Protein 8ARL (pdb70)

Structure (mmCIF, N/CA/C/O backbone):
data_8ARL
#
_entry.id   8ARL
#
_cell.length_a   49.200
_cell.length_b   52.362
_cell.length_c   102.554
_cell.angle_alpha   90.000
_cell.angle_beta   90.000
_cell.angle_gamma   90.000
#
_symmetry.space_group_name_H-M   'P 21 21 21'
#
loop_
_entity.id
_entity.type
_entity.pdbx_description
1 polymer 'Tryptophan-rich antigen'
2 water water
#
loop_
_atom_site.group_PDB
_atom_site.id
_atom_site.type_symbol
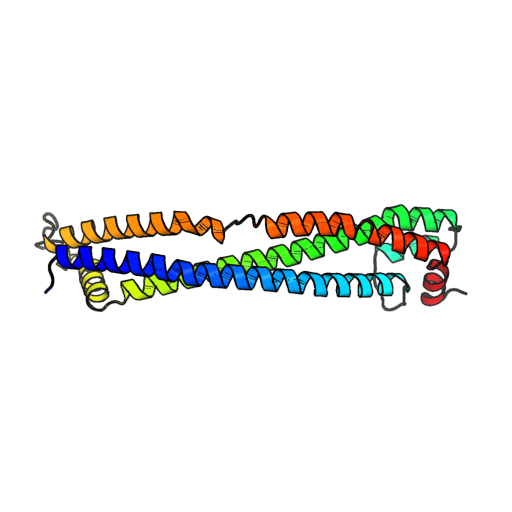_atom_site.label_atom_id
_atom_site.label_alt_id
_atom_site.label_comp_id
_atom_site.label_asym_id
_atom_site.label_entity_id
_atom_site.label_seq_id
_atom_site.pdbx_PDB_ins_code
_atom_site.Cartn_x
_atom_site.Cartn_y
_atom_site.Cartn_z
_atom_site.occupancy
_atom_site.B_iso_or_equiv
_atom_site.auth_seq_id
_atom_site.auth_comp_id
_atom_site.auth_asym_id
_atom_site.auth_atom_id
_atom_site.pdbx_PDB_model_num
ATOM 1 N N . ASP A 1 4 ? 44.90525 21.99054 20.70928 1.000 76.44246 460 ASP A N 1
ATOM 2 C CA . ASP A 1 4 ? 43.45399 21.90799 20.59146 1.000 77.16152 460 ASP A CA 1
ATOM 3 C C . ASP A 1 4 ? 42.75289 23.22238 20.91213 1.000 66.35573 460 ASP A C 1
ATOM 4 O O . ASP A 1 4 ? 42.28423 23.93115 20.01576 1.000 66.72644 460 ASP A O 1
ATOM 9 N N . LYS A 1 5 ? 42.65847 23.52464 22.20197 1.000 54.60593 461 LYS A N 1
ATOM 10 C CA . LYS A 1 5 ? 41.73025 24.53693 22.67657 1.000 49.39729 461 LYS A CA 1
ATOM 11 C C . LYS A 1 5 ? 42.28195 25.94439 22.48950 1.000 47.50183 461 LYS A C 1
ATOM 12 O O . LYS A 1 5 ? 43.49070 26.18763 22.56453 1.000 47.38473 461 LYS A O 1
ATOM 18 N N . SER A 1 6 ? 41.36272 26.87893 22.27203 1.000 38.19992 462 SER A N 1
ATOM 19 C CA . SER A 1 6 ? 41.71188 28.26375 22.01134 1.000 38.97274 462 SER A CA 1
ATOM 20 C C . SER A 1 6 ? 42.17856 28.96779 23.28146 1.000 36.89289 462 SER A C 1
ATOM 21 O O . SER A 1 6 ? 41.92590 28.52751 24.41039 1.000 37.23392 462 SER A O 1
ATOM 24 N N . ASP A 1 7 ? 42.86228 30.09719 23.07460 1.000 39.94876 463 ASP A N 1
ATOM 25 C CA . ASP A 1 7 ? 43.29971 30.93245 24.18895 1.000 44.34365 463 ASP A CA 1
ATOM 26 C C . ASP A 1 7 ? 42.11466 31.40320 25.02368 1.000 41.31061 463 ASP A C 1
ATOM 27 O O . ASP A 1 7 ? 42.19689 31.46358 26.25651 1.000 37.01663 463 ASP A O 1
ATOM 32 N N . GLU A 1 8 ? 40.99740 31.73028 24.36929 1.000 38.27912 464 GLU A N 1
ATOM 33 C CA . GLU A 1 8 ? 39.82572 32.20921 25.09683 1.000 39.36622 464 GLU A CA 1
ATOM 34 C C . GLU A 1 8 ? 39.22466 31.11450 25.97298 1.000 37.50279 464 GLU A C 1
ATOM 35 O O . GLU A 1 8 ? 38.80677 31.38004 27.10711 1.000 37.33218 464 GLU A O 1
ATOM 41 N N . TRP A 1 9 ? 39.17382 29.87898 25.46753 1.000 37.21424 465 TRP A N 1
ATOM 42 C CA . TRP A 1 9 ? 38.74594 28.75778 26.29831 1.000 35.13913 465 TRP A CA 1
ATOM 43 C C . TRP A 1 9 ? 39.64501 28.61347 27.52045 1.000 31.99435 465 TRP A C 1
ATOM 44 O O . TRP A 1 9 ? 39.16235 28.37759 28.63468 1.000 34.93338 465 TRP A O 1
ATOM 55 N N . LYS A 1 10 ? 40.95931 28.76702 27.32890 1.000 31.53561 466 LYS A N 1
ATOM 56 C CA . LYS A 1 10 ? 41.89334 28.61951 28.44196 1.000 31.56790 466 LYS A CA 1
ATOM 57 C C . LYS A 1 10 ? 41.72404 29.73673 29.46533 1.000 32.80176 466 LYS A C 1
ATOM 58 O O . LYS A 1 10 ? 41.83515 29.49661 30.67542 1.000 32.43243 466 LYS A O 1
ATOM 64 N N . LYS A 1 11 ? 41.45422 30.96219 29.00213 1.000 35.95104 467 LYS A N 1
ATOM 65 C CA . LYS A 1 11 ? 41.16881 32.05848 29.92542 1.000 32.63434 467 LYS A CA 1
ATOM 66 C C . LYS A 1 11 ? 39.95075 31.74497 30.78329 1.000 35.59966 467 LYS A C 1
ATOM 67 O O . LYS A 1 11 ? 39.96565 31.94623 32.00344 1.000 34.32137 467 LYS A O 1
ATOM 73 N N . ASN A 1 12 ? 38.87352 31.26292 30.15570 1.000 36.75118 468 ASN A N 1
ATOM 74 C CA . ASN A 1 12 ? 37.65697 30.97049 30.90827 1.000 35.66987 468 ASN A CA 1
ATOM 75 C C . ASN A 1 12 ? 37.86818 29.82795 31.89209 1.000 35.65605 468 ASN A C 1
ATOM 76 O O . ASN A 1 12 ? 37.28637 29.82780 32.98292 1.000 34.96236 468 ASN A O 1
ATOM 81 N N . GLU A 1 13 ? 38.68644 28.83781 31.52296 1.000 32.06853 469 GLU A N 1
ATOM 82 C CA . GLU A 1 13 ? 38.99831 27.76030 32.45849 1.000 30.71840 469 GLU A CA 1
ATOM 83 C C . GLU A 1 13 ? 39.69349 28.30225 33.70004 1.000 31.43894 469 GLU A C 1
ATOM 84 O O . GLU A 1 13 ? 39.42269 27.85176 34.82050 1.000 34.51587 469 GLU A O 1
ATOM 90 N N . TRP A 1 14 ? 40.57997 29.28541 33.52126 1.000 33.41746 470 TRP A N 1
ATOM 91 C CA . TRP A 1 14 ? 41.22175 29.91706 34.66991 1.000 30.79101 470 TRP A CA 1
ATOM 92 C C . TRP A 1 14 ? 40.21932 30.70195 35.50535 1.000 33.12172 470 TRP A C 1
ATOM 93 O O . TRP A 1 14 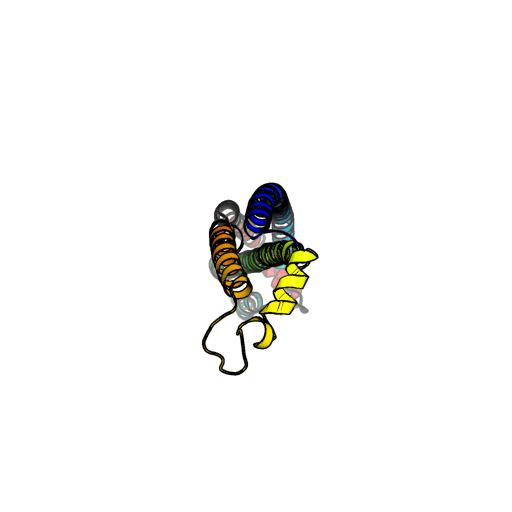? 40.25085 30.64172 36.73988 1.000 30.67551 470 TRP A O 1
ATOM 104 N N . ASN A 1 15 ? 39.33181 31.45895 34.85336 1.000 33.70335 471 ASN A N 1
ATOM 105 C CA . ASN A 1 15 ? 38.35328 32.24953 35.59566 1.000 38.49527 471 ASN A CA 1
ATOM 106 C C . ASN A 1 15 ? 37.45999 31.36010 36.44805 1.000 37.49872 471 ASN A C 1
ATOM 107 O O . ASN A 1 15 ? 37.21514 31.65483 37.62477 1.000 37.35418 471 ASN A O 1
ATOM 112 N N . ASN A 1 16 ? 36.96658 30.26166 35.87250 1.000 36.48850 472 ASN A N 1
ATOM 113 C CA . ASN A 1 16 ? 36.12101 29.35122 36.63642 1.000 41.61272 472 ASN A CA 1
ATOM 114 C C . ASN A 1 16 ? 36.90225 28.68124 37.75994 1.000 41.04809 472 ASN A C 1
ATOM 115 O O . ASN A 1 16 ? 36.37046 28.47672 38.85774 1.000 37.89094 472 ASN A O 1
ATOM 120 N N . TRP A 1 17 ? 38.17062 28.34827 37.51079 1.000 33.33503 473 TRP A N 1
ATOM 121 C CA . TRP A 1 17 ? 38.99000 27.73046 38.54809 1.000 36.46943 473 TRP A CA 1
ATOM 122 C C . TRP A 1 17 ? 39.21440 28.68054 39.71938 1.000 36.12665 473 TRP A C 1
ATOM 123 O O . TRP A 1 17 ? 39.16601 28.26482 40.88456 1.000 35.66010 473 TRP A O 1
ATOM 134 N N . LEU A 1 18 ? 39.45645 29.96243 39.43223 1.000 31.89219 474 LEU A N 1
ATOM 135 C CA . LEU A 1 18 ? 39.64958 30.93651 40.50333 1.000 37.09140 474 LEU A CA 1
ATOM 136 C C . LEU A 1 18 ? 38.37593 31.12576 41.31874 1.000 34.86246 474 LEU A C 1
ATOM 137 O O . LEU A 1 18 ? 38.43562 31.33290 42.53774 1.000 35.19520 474 LEU A O 1
ATOM 142 N N . ILE A 1 19 ? 37.21266 31.06274 40.66589 1.000 35.96192 475 ILE A N 1
ATOM 143 C CA . ILE A 1 19 ? 35.95019 31.16885 41.39552 1.000 38.11600 475 ILE A CA 1
ATOM 144 C C . ILE A 1 19 ? 35.79975 30.00858 42.36926 1.000 42.95260 475 ILE A C 1
ATOM 145 O O . ILE A 1 19 ? 35.42131 30.19591 43.53468 1.000 38.39840 475 ILE A O 1
ATOM 150 N N . LYS A 1 20 ? 36.11204 28.79288 41.91452 1.000 34.71029 476 LYS A N 1
ATOM 151 C CA . LYS A 1 20 ? 35.98886 27.63026 42.78506 1.000 39.61286 476 LYS A CA 1
ATOM 152 C C . LYS A 1 20 ? 37.03485 27.66363 43.89033 1.000 38.53573 476 LYS A C 1
ATOM 153 O O . LYS A 1 20 ? 36.78132 27.19295 45.00386 1.000 37.07000 476 LYS A O 1
ATOM 159 N N . THR A 1 21 ? 38.21115 28.22797 43.60558 1.000 33.44212 477 THR A N 1
ATOM 160 C CA . THR A 1 21 ? 39.24874 28.35171 44.62573 1.000 36.25047 477 THR A CA 1
ATOM 161 C C . THR A 1 21 ? 38.81341 29.29059 45.74305 1.000 37.46158 477 THR A C 1
ATOM 162 O O . THR A 1 21 ? 39.04090 29.00933 46.92781 1.000 37.44252 477 THR A O 1
ATOM 166 N N . GLU A 1 22 ? 38.18105 30.41071 45.38722 1.000 32.36009 478 GLU A N 1
ATOM 167 C CA . GLU A 1 22 ? 37.66861 31.32151 46.40545 1.000 38.36126 478 GLU A CA 1
ATOM 168 C C . GLU A 1 22 ? 36.57800 30.65867 47.23390 1.000 41.81283 478 GLU A C 1
ATOM 169 O O . GLU A 1 22 ? 36.50712 30.85712 48.45293 1.000 37.11423 478 GLU A O 1
ATOM 175 N N . GLU A 1 23 ? 35.72032 29.86289 46.59197 1.000 38.19533 479 GLU A N 1
ATOM 176 C CA . GLU A 1 23 ? 34.72100 29.10902 47.33975 1.000 39.62518 479 GLU A CA 1
ATOM 177 C C . GLU A 1 23 ? 35.37461 28.10732 48.28519 1.000 41.39990 479 GLU A C 1
ATOM 178 O O . GLU A 1 23 ? 35.02976 28.05710 49.47308 1.000 40.84953 479 GLU A O 1
ATOM 184 N N . ASP A 1 24 ? 36.34329 27.32885 47.78610 1.000 36.74502 480 ASP A N 1
ATOM 185 C CA . ASP A 1 24 ? 37.05237 26.37192 48.63283 1.000 36.67972 480 ASP A CA 1
ATOM 186 C C . ASP A 1 24 ? 37.80831 27.06081 49.76037 1.000 36.94532 480 ASP A C 1
ATOM 187 O O . ASP A 1 24 ? 37.95439 26.48946 50.84924 1.000 36.33255 480 ASP A O 1
ATOM 192 N N . TRP A 1 25 ? 38.30779 28.27529 49.52091 1.000 34.94831 481 TRP A N 1
ATOM 193 C CA . TRP A 1 25 ? 39.01324 28.99072 50.57712 1.000 31.62216 481 TRP A CA 1
ATOM 194 C C . TRP A 1 25 ? 38.09473 29.27085 51.75817 1.000 35.66223 481 TRP A C 1
ATOM 195 O O . TRP A 1 25 ? 38.53036 29.23266 52.91586 1.000 32.21953 481 TRP A O 1
ATOM 206 N N . LYS A 1 26 ? 36.82018 29.56618 51.48742 1.000 33.98734 482 LYS A N 1
ATOM 207 C CA . LYS A 1 26 ? 35.88392 29.83684 52.57615 1.000 38.12853 482 LYS A CA 1
ATOM 208 C C . LYS A 1 26 ? 35.76378 28.64209 53.51356 1.000 41.33884 482 LYS A C 1
ATOM 209 O O . LYS A 1 26 ? 35.69306 28.80900 54.73868 1.000 36.73241 482 LYS A O 1
ATOM 215 N N . LEU A 1 27 ? 35.75254 27.42589 52.95962 1.000 35.54429 483 LEU A N 1
ATOM 216 C CA . LEU A 1 27 ? 35.70084 26.24158 53.81141 1.000 42.58456 483 LEU A CA 1
ATOM 217 C C . LEU A 1 27 ? 36.99902 26.05746 54.58474 1.000 39.16904 483 LEU A C 1
ATOM 218 O O . LEU A 1 27 ? 36.97618 25.69785 55.76829 1.000 34.73525 483 LEU A O 1
ATOM 223 N N . PHE A 1 28 ? 38.14031 26.28348 53.93098 1.000 35.11369 484 PHE A N 1
ATOM 224 C CA . PHE A 1 28 ? 39.42201 26.20324 54.62528 1.000 35.50171 484 PHE A CA 1
ATOM 225 C C . PHE A 1 28 ? 39.47755 27.19810 55.77557 1.000 36.05723 484 PHE A C 1
ATOM 226 O O . PHE A 1 28 ? 39.89361 26.85725 56.88961 1.000 32.95635 484 PHE A O 1
ATOM 234 N N . ASN A 1 29 ? 39.04063 28.43439 55.52471 1.000 31.09999 485 ASN A N 1
ATOM 235 C CA . ASN A 1 29 ? 39.11922 29.47196 56.54428 1.000 30.53320 485 ASN A CA 1
ATOM 236 C C . ASN A 1 29 ? 38.19505 29.16952 57.71711 1.000 32.75116 485 ASN A C 1
ATOM 237 O O . ASN A 1 29 ? 38.55946 29.40779 58.87552 1.000 33.59361 485 ASN A O 1
ATOM 242 N N . THR A 1 30 ? 36.99552 28.64829 57.44132 1.000 31.08539 486 THR A N 1
ATOM 243 C CA . THR A 1 30 ? 36.08949 28.28441 58.52979 1.000 37.13017 486 THR A CA 1
ATOM 244 C C . THR A 1 30 ? 36.68251 27.16826 59.38177 1.000 38.30108 486 THR A C 1
ATOM 245 O O . THR A 1 30 ? 36.57826 27.19274 60.61577 1.000 32.83271 486 THR A O 1
ATOM 249 N N . ALA A 1 31 ? 37.32488 26.18762 58.74116 1.000 37.55429 487 ALA A N 1
ATOM 250 C CA . ALA A 1 31 ? 37.97666 25.11640 59.48895 1.000 38.03842 487 ALA A CA 1
ATOM 251 C C . ALA A 1 31 ? 39.13349 25.64817 60.32828 1.000 34.16679 487 ALA A C 1
ATOM 252 O O . ALA A 1 31 ? 39.33349 25.20836 61.46676 1.000 33.68533 487 ALA A O 1
ATOM 254 N N . VAL A 1 32 ? 39.89938 26.60166 59.78888 1.000 30.93099 488 VAL A N 1
ATOM 255 C CA . VAL A 1 32 ? 41.00550 27.19118 60.54189 1.000 34.09442 488 VAL A CA 1
ATOM 256 C C . VAL A 1 32 ? 40.48158 27.94027 61.76233 1.000 34.78628 488 VAL A C 1
ATOM 257 O O . VAL A 1 32 ? 41.01799 27.81367 62.87178 1.000 33.20967 488 VAL A O 1
ATOM 261 N N . GLU A 1 33 ? 39.42395 28.73473 61.57588 1.000 29.49873 489 GLU A N 1
ATOM 262 C CA . GLU A 1 33 ? 38.86334 29.48572 62.69631 1.000 36.31148 489 GLU A CA 1
ATOM 263 C C . GLU A 1 33 ? 38.31588 28.55412 63.76880 1.000 37.28201 489 GLU A C 1
ATOM 264 O O . GLU A 1 33 ? 38.46837 28.81962 64.96738 1.000 33.63043 489 GLU A O 1
ATOM 270 N N . ASN A 1 34 ? 37.67340 27.45738 63.35668 1.000 34.16976 490 ASN A N 1
ATOM 271 C CA . ASN A 1 34 ? 37.16597 26.48644 64.32163 1.000 35.17313 490 ASN A CA 1
ATOM 272 C C . ASN A 1 34 ? 38.30607 25.81501 65.07668 1.000 35.39491 490 ASN A C 1
ATOM 273 O O . ASN A 1 34 ? 38.21655 25.60086 66.29217 1.000 32.33615 490 ASN A O 1
ATOM 278 N N . LYS A 1 35 ? 39.38977 25.47947 64.37236 1.000 33.92250 491 LYS A N 1
ATOM 279 C CA . LYS A 1 35 ? 40.54441 24.87247 65.02835 1.000 32.76054 491 LYS A CA 1
ATOM 280 C C . LYS A 1 35 ? 41.21877 25.84898 65.98435 1.000 30.68674 491 LYS A C 1
ATOM 281 O O . LYS A 1 35 ? 41.65901 25.45866 67.07313 1.000 33.75536 491 LYS A O 1
ATOM 287 N N . LYS A 1 36 ? 41.32012 27.12214 65.59313 1.000 30.48367 492 LYS A N 1
ATOM 288 C CA . LYS A 1 36 ? 41.93202 28.11160 66.47331 1.000 31.40763 492 LYS A CA 1
ATOM 289 C C . LYS A 1 36 ? 41.09896 28.31439 67.73114 1.000 32.71863 492 LYS A C 1
ATOM 290 O O . LYS A 1 36 ? 41.64519 28.40912 68.83660 1.000 33.84008 492 LYS A O 1
ATOM 296 N N . ASN A 1 37 ? 39.77432 28.37404 67.58272 1.000 27.54632 493 ASN A N 1
ATOM 297 C CA . ASN A 1 37 ? 38.91605 28.56648 68.74766 1.000 30.76936 493 ASN A CA 1
ATOM 298 C C . ASN A 1 37 ? 39.00053 27.38180 69.70297 1.000 31.27765 493 ASN A C 1
ATOM 299 O O . ASN A 1 37 ? 39.05185 27.56538 70.92562 1.000 32.43057 493 ASN A O 1
ATOM 304 N N . ARG A 1 38 ? 39.02060 26.15947 69.16791 1.000 31.15886 494 ARG A N 1
ATOM 305 C CA . ARG A 1 38 ? 39.13767 24.98317 70.02273 1.000 32.71834 494 ARG A CA 1
ATOM 306 C C . ARG A 1 38 ? 40.50251 24.92757 70.69982 1.000 31.88405 494 ARG A C 1
ATOM 307 O O . ARG A 1 38 ? 40.60641 24.54155 71.87133 1.000 34.21665 494 ARG A O 1
ATOM 315 N N . TRP A 1 39 ? 41.55738 25.32248 69.98337 1.000 29.96536 495 TRP A N 1
ATOM 316 C CA . TRP A 1 39 ? 42.88625 25.39709 70.58210 1.000 28.37916 495 TRP A CA 1
ATOM 317 C C . TRP A 1 39 ? 42.89840 26.35553 71.76427 1.000 34.48508 495 TRP A C 1
ATOM 318 O O . TRP A 1 39 ? 43.46145 26.04456 72.82042 1.000 31.25794 495 TRP A O 1
ATOM 329 N N . LEU A 1 40 ? 42.26219 27.51905 71.61133 1.000 30.34209 496 LEU A N 1
ATOM 330 C CA . LEU A 1 40 ? 42.22081 28.49166 72.69752 1.000 29.62773 496 LEU A CA 1
ATOM 331 C C . LEU A 1 40 ? 41.45782 27.95114 73.90186 1.000 30.41216 496 LEU A C 1
ATOM 332 O O . LEU A 1 40 ? 41.87197 28.17050 75.04714 1.000 30.70701 496 LEU A O 1
ATOM 337 N N . GLU A 1 41 ? 40.34560 27.24208 73.66404 1.000 30.52106 497 GLU A N 1
ATOM 338 C CA . GLU A 1 41 ? 39.61897 26.60169 74.76093 1.000 31.81262 497 GLU A CA 1
ATOM 339 C C . GLU A 1 41 ? 40.52227 25.64825 75.53033 1.000 37.07946 497 GLU A C 1
ATOM 340 O O . GLU A 1 41 ? 40.49092 25.60710 76.76622 1.000 32.10906 497 GLU A O 1
ATOM 346 N N . LYS A 1 42 ? 41.32916 24.86328 74.81481 1.000 32.95935 498 LYS A N 1
ATOM 347 C CA . LYS A 1 42 ? 42.22080 23.92318 75.48300 1.000 38.99826 498 LYS A CA 1
ATOM 348 C C . LYS A 1 42 ? 43.33139 24.63682 76.24657 1.000 40.92268 498 LYS A C 1
ATOM 349 O O . LYS A 1 42 ? 43.88530 24.07373 77.19957 1.000 38.12928 498 LYS A O 1
ATOM 355 N N . ARG A 1 43 ? 43.65888 25.87742 75.86586 1.000 35.41723 499 ARG A N 1
ATOM 356 C CA . ARG A 1 43 ? 44.62768 26.64127 76.65046 1.000 35.58279 499 ARG A CA 1
ATOM 357 C C . ARG A 1 43 ? 44.05847 27.08000 77.99378 1.000 34.71953 499 ARG A C 1
ATOM 358 O O . ARG A 1 43 ? 44.82220 27.25696 78.95060 1.000 34.01228 499 ARG A O 1
ATOM 366 N N . ASP A 1 44 ? 42.73913 27.28015 78.08677 1.000 35.10788 500 ASP A N 1
ATOM 367 C CA . ASP A 1 44 ? 42.12243 27.54798 79.38471 1.000 41.40010 500 ASP A CA 1
ATOM 368 C C . ASP A 1 44 ? 42.40590 26.41043 80.35557 1.000 39.07517 500 ASP A C 1
ATOM 369 O O . ASP A 1 44 ? 42.83560 26.63537 81.49494 1.000 36.40176 500 ASP A O 1
ATOM 374 N N . LYS A 1 45 ? 42.17607 25.17408 79.91030 1.000 36.31630 501 LYS A N 1
ATOM 375 C CA . LYS A 1 45 ? 42.43837 24.01308 80.75079 1.000 39.27730 501 LYS A CA 1
ATOM 376 C C . LYS A 1 45 ? 43.92205 23.89241 81.07225 1.000 35.49179 501 LYS A C 1
ATOM 377 O O . LYS A 1 45 ? 44.30064 23.65018 82.22231 1.000 31.78947 501 LYS A O 1
ATOM 383 N N . GLU A 1 46 ? 44.78144 24.05955 80.06496 1.000 35.02066 502 GLU A N 1
ATOM 384 C CA . GLU A 1 46 ? 46.21393 23.89746 80.29334 1.000 33.53906 502 GLU A CA 1
ATOM 385 C C . GLU A 1 46 ? 46.74629 24.95139 81.25370 1.000 32.69175 502 GLU A C 1
ATOM 386 O O . GLU A 1 46 ? 47.59109 24.65178 82.10547 1.000 33.76949 502 GLU A O 1
ATOM 392 N N . LEU A 1 47 ? 46.26414 26.19157 81.13600 1.000 31.55837 503 LEU A N 1
ATOM 393 C CA . LEU A 1 47 ? 46.71498 27.23763 82.04887 1.000 35.58979 503 LEU A CA 1
ATOM 394 C C . LEU A 1 47 ? 46.27131 26.95528 83.48016 1.000 33.23138 503 LEU A C 1
ATOM 395 O O . LEU A 1 47 ? 47.03611 27.17943 84.42664 1.000 33.52676 503 LEU A O 1
ATOM 400 N N . GLU A 1 48 ? 45.04478 26.45479 83.65791 1.000 31.90819 504 GLU A N 1
ATOM 401 C CA . GLU A 1 48 ? 44.56974 26.10647 84.99508 1.000 33.07558 504 GLU A CA 1
ATOM 402 C C . GLU A 1 48 ? 45.42941 25.01136 85.61706 1.000 34.21792 504 GLU A C 1
ATOM 403 O O . GLU A 1 48 ? 45.80512 25.09776 86.79370 1.000 36.90691 504 GLU A O 1
ATOM 409 N N . VAL A 1 49 ? 45.76145 23.97958 84.83741 1.000 37.78969 505 VAL A N 1
ATOM 410 C CA . VAL A 1 49 ? 46.64749 22.92082 85.31786 1.000 39.28740 505 VAL A CA 1
ATOM 411 C C . VAL A 1 49 ? 48.03270 23.47974 85.62520 1.000 33.45838 505 VAL A C 1
ATOM 412 O O . VAL A 1 49 ? 48.64646 23.13918 86.64666 1.000 36.05455 505 VAL A O 1
ATOM 416 N N . TRP A 1 50 ? 48.53794 24.35553 84.75320 1.000 33.44238 506 TRP A N 1
ATOM 417 C CA . TRP A 1 50 ? 49.85874 24.94696 84.94504 1.000 32.12106 506 TRP A CA 1
ATOM 418 C C . TRP A 1 50 ? 49.94002 25.70407 86.26261 1.000 34.46485 506 TRP A C 1
ATOM 419 O O . TRP A 1 50 ? 50.94993 25.62304 86.97334 1.000 36.70001 506 TRP A O 1
ATOM 430 N N . LEU A 1 51 ? 48.88638 26.45035 86.60363 1.000 31.99052 507 LEU A N 1
ATOM 431 C CA . LEU A 1 51 ? 48.89613 27.21326 87.84745 1.000 35.72989 507 LEU A CA 1
ATOM 432 C C . LEU A 1 51 ? 48.88957 26.29352 89.06139 1.000 41.34185 507 LEU A C 1
ATOM 433 O O . LEU A 1 51 ? 49.61578 26.53634 90.03485 1.000 35.83760 507 LEU A O 1
ATOM 438 N N . MET A 1 52 ? 48.06969 25.23796 89.02366 1.000 37.99481 508 MET A N 1
ATOM 439 C CA . MET A 1 52 ? 48.02002 24.28981 90.13192 1.000 40.07682 508 MET A CA 1
ATOM 440 C C . MET A 1 52 ? 49.37318 23.62628 90.35186 1.000 41.07809 508 MET A C 1
ATOM 441 O O . MET A 1 52 ? 49.79950 23.43152 91.49749 1.000 40.19294 508 MET A O 1
ATOM 446 N N . ASN A 1 53 ? 50.06814 23.28225 89.26553 1.000 39.35564 509 ASN A N 1
ATOM 447 C CA . ASN A 1 53 ? 51.38579 22.66881 89.39270 1.000 38.81379 509 ASN A CA 1
ATOM 448 C C . ASN A 1 53 ? 52.40632 23.66569 89.92418 1.000 40.22084 509 ASN A C 1
ATOM 449 O O . ASN A 1 53 ? 53.24546 23.31524 90.76093 1.000 39.34606 509 ASN A O 1
ATOM 454 N N . MET A 1 54 ? 52.35365 24.91089 89.44458 1.000 39.70778 510 MET A N 1
ATOM 455 C CA . MET A 1 54 ? 53.29749 25.92753 89.90008 1.000 39.49897 510 MET A CA 1
ATOM 456 C C . MET A 1 54 ? 53.11978 26.21799 91.38452 1.000 43.45467 510 MET A C 1
ATOM 457 O O . MET A 1 54 ? 54.10067 26.32172 92.13266 1.000 42.09782 510 MET A O 1
ATOM 462 N N . GLN A 1 55 ? 51.86881 26.36485 91.82669 1.000 35.75654 511 GLN A N 1
ATOM 463 C CA . GLN A 1 55 ? 51.60445 26.62429 93.23744 1.000 39.87009 511 GLN A CA 1
ATOM 464 C C . GLN A 1 55 ? 52.11815 25.48596 94.10778 1.000 42.99592 511 GLN A C 1
ATOM 465 O O . GLN A 1 55 ? 52.72475 25.71928 95.15966 1.000 39.56482 511 GLN A O 1
ATOM 471 N N . ASN A 1 56 ? 51.88957 24.24074 93.68132 1.000 41.19593 512 ASN A N 1
ATOM 472 C CA . ASN A 1 56 ? 52.38337 23.10234 94.45114 1.000 47.72909 512 ASN A CA 1
ATOM 473 C C . ASN A 1 56 ? 53.90732 23.06901 94.47829 1.000 46.64084 512 ASN A C 1
ATOM 474 O O . ASN A 1 56 ? 54.50746 22.67506 95.48605 1.000 42.22728 512 ASN A O 1
ATOM 479 N N . ARG A 1 57 ? 54.55391 23.48579 93.38430 1.000 41.99925 513 ARG A N 1
ATOM 480 C CA . ARG A 1 57 ? 56.01389 23.53280 93.37714 1.000 44.01758 513 ARG A CA 1
ATOM 481 C C . ARG A 1 57 ? 56.54621 24.58417 94.34634 1.000 41.32070 513 ARG A C 1
ATOM 482 O O . ARG A 1 57 ? 57.62225 24.40969 94.92879 1.000 41.94652 513 ARG A O 1
ATOM 490 N N . TRP A 1 58 ? 55.81468 25.68717 94.52842 1.000 40.91724 514 TRP A N 1
ATOM 491 C CA . TRP A 1 58 ? 56.25492 26.71525 95.46915 1.000 38.19581 514 TRP A CA 1
ATOM 492 C C . TRP A 1 58 ? 56.09150 26.30091 96.92527 1.000 40.36237 514 TRP A C 1
ATOM 493 O O . TRP A 1 58 ? 56.57315 27.01682 97.80964 1.000 39.13218 514 TRP A O 1
ATOM 504 N N . LEU A 1 59 ? 55.43432 25.17369 97.20095 1.000 39.07806 515 LEU A N 1
ATOM 505 C CA . LEU A 1 59 ? 55.25774 24.72987 98.57921 1.000 40.95539 515 LEU A CA 1
ATOM 506 C C . LEU A 1 59 ? 56.49618 24.04711 99.14506 1.000 37.73361 515 LEU A C 1
ATOM 507 O O . LEU A 1 59 ? 56.61275 23.91966 100.36944 1.000 40.89880 515 LEU A O 1
ATOM 512 N N . HIS A 1 60 ? 57.41619 23.60528 98.29189 1.000 41.69759 516 HIS A N 1
ATOM 513 C CA . HIS A 1 60 ? 58.56126 22.82867 98.73733 1.000 40.56867 516 HIS A CA 1
ATOM 514 C C . HIS A 1 60 ? 59.81671 23.30965 98.02621 1.000 42.26648 516 HIS A C 1
ATOM 515 O O . HIS A 1 60 ? 59.75782 24.01559 97.01658 1.000 40.49603 516 HIS A O 1
ATOM 522 N N . TYR A 1 61 ? 60.96866 22.90939 98.58057 1.000 40.23286 517 TYR A N 1
ATOM 523 C CA . TYR A 1 61 ? 62.28707 23.15014 97.98670 1.000 35.41091 517 TYR A CA 1
ATOM 524 C C . TYR A 1 61 ? 63.12939 21.91323 98.31137 1.000 37.84419 517 TYR A C 1
ATOM 525 O O . TYR A 1 61 ? 64.03964 21.94024 99.14225 1.000 35.76243 517 TYR A O 1
ATOM 534 N N . ARG A 1 62 ? 62.80688 20.80707 97.64643 1.000 39.75628 518 ARG A N 1
ATOM 535 C CA . ARG A 1 62 ? 63.50298 19.55928 97.90860 1.000 43.37428 518 ARG A CA 1
ATOM 536 C C . ARG A 1 62 ? 64.92859 19.62033 97.36541 1.000 38.10528 518 ARG A C 1
ATOM 537 O O . ARG A 1 62 ? 65.26118 20.43333 96.49897 1.000 40.06228 518 ARG A O 1
ATOM 545 N N . GLU A 1 63 ? 65.78117 18.74444 97.90072 1.000 40.48598 519 GLU A N 1
ATOM 546 C CA . GLU A 1 63 ? 67.20667 18.81063 97.59768 1.000 38.40764 519 GLU A CA 1
ATOM 547 C C . GLU A 1 63 ? 67.52936 18.43742 96.15492 1.000 46.76723 519 GLU A C 1
ATOM 548 O O . GLU A 1 63 ? 68.61011 18.78742 95.66880 1.000 47.60139 519 GLU A O 1
ATOM 554 N N . ASN A 1 64 ? 66.62457 17.75215 95.45759 1.000 44.12323 520 ASN A N 1
ATOM 555 C CA . ASN A 1 64 ? 66.83379 17.44709 94.04623 1.000 45.78042 520 ASN A CA 1
ATOM 556 C C . ASN A 1 64 ? 66.45289 18.59802 93.12207 1.000 49.34189 520 ASN A C 1
ATOM 557 O O . ASN A 1 64 ? 66.63392 18.47751 91.90487 1.000 51.62285 520 ASN A O 1
ATOM 562 N N . GLU A 1 65 ? 65.93324 19.70034 93.65931 1.000 43.23463 521 GLU A N 1
ATOM 563 C CA . GLU A 1 65 ? 65.53374 20.83873 92.84515 1.000 45.20700 521 GLU A CA 1
ATOM 564 C C . GLU A 1 65 ? 66.68771 21.82115 92.69647 1.000 47.45394 521 GLU A C 1
ATOM 565 O O . GLU A 1 65 ? 67.39480 22.12268 93.66175 1.000 44.47072 521 GLU A O 1
ATOM 571 N N . GLU A 1 66 ? 66.87609 22.31344 91.47591 1.000 47.19178 522 GLU A N 1
ATOM 572 C CA . GLU A 1 66 ? 67.81605 23.38926 91.18905 1.000 52.58425 522 GLU A CA 1
ATOM 573 C C . GLU A 1 66 ? 67.00837 24.59202 90.72236 1.000 45.81480 522 GLU A C 1
ATOM 574 O O . GLU A 1 66 ? 66.33203 24.52793 89.68924 1.000 44.54304 522 GLU A O 1
ATOM 580 N N . ASN A 1 67 ? 67.06953 25.67906 91.48765 1.000 36.91639 523 ASN A N 1
ATOM 581 C CA . ASN A 1 67 ? 66.18906 26.81900 91.25219 1.000 35.70900 523 ASN A CA 1
ATOM 582 C C . ASN A 1 67 ? 66.89879 28.05919 91.77666 1.000 40.16280 523 ASN A C 1
ATOM 583 O O . ASN A 1 67 ? 67.13380 28.17924 92.98371 1.000 36.12364 523 ASN A O 1
ATOM 588 N N . GLU A 1 68 ? 67.23353 28.97885 90.86751 1.000 44.80967 524 GLU A N 1
ATOM 589 C CA . GLU A 1 68 ? 68.01917 30.15130 91.24163 1.000 46.68042 524 GLU A CA 1
ATOM 590 C C . GLU A 1 68 ? 67.25195 31.06575 92.18993 1.000 43.22971 524 GLU A C 1
ATOM 591 O O . GLU A 1 68 ? 67.84353 31.66688 93.09561 1.000 41.50292 524 GLU A O 1
ATOM 597 N N . TYR A 1 69 ? 65.93568 31.18833 91.99707 1.000 39.43050 525 TYR A N 1
ATOM 598 C CA . TYR A 1 69 ? 65.12779 32.01481 92.89102 1.000 43.85663 525 TYR A CA 1
ATOM 599 C C . TYR A 1 69 ? 65.15494 31.46921 94.31199 1.000 41.06834 525 TYR A C 1
ATOM 600 O O . TYR A 1 69 ? 65.38817 32.21243 95.27259 1.000 44.14375 525 TYR A O 1
ATOM 609 N N . LYS A 1 70 ? 64.90433 30.16746 94.46558 1.000 39.34437 526 LYS A N 1
ATOM 610 C CA . LYS A 1 70 ? 64.86390 29.57986 95.80024 1.000 35.72482 526 LYS A CA 1
ATOM 611 C C . LYS A 1 70 ? 66.23661 29.61083 96.45749 1.000 38.80365 526 LYS A C 1
ATOM 612 O O . LYS A 1 70 ? 66.34476 29.83215 97.67005 1.000 38.19282 526 LYS A O 1
ATOM 618 N N . ALA A 1 71 ? 67.29789 29.40940 95.67264 1.000 36.08196 527 ALA A N 1
ATOM 619 C CA . ALA A 1 71 ? 68.64985 29.50215 96.21814 1.000 37.46232 527 ALA A CA 1
ATOM 620 C C . ALA A 1 71 ? 68.94565 30.91507 96.70558 1.000 41.11599 527 ALA A C 1
ATOM 621 O O . ALA A 1 71 ? 69.54136 31.10613 97.77355 1.000 40.58600 527 ALA A O 1
ATOM 623 N N . GLU A 1 72 ? 68.52575 31.92067 95.93191 1.000 42.61337 528 GLU A N 1
ATOM 624 C CA . GLU A 1 72 ? 68.78856 33.31106 96.29060 1.000 44.53256 528 GLU A CA 1
ATOM 625 C C . GLU A 1 72 ? 68.15004 33.67534 97.62458 1.000 46.35414 528 GLU A C 1
ATOM 626 O O . GLU A 1 72 ? 68.70163 34.47246 98.39205 1.000 50.24906 528 GLU A O 1
ATOM 632 N N . ALA A 1 73 ? 66.98193 33.10522 97.91823 1.000 40.24012 529 ALA A N 1
ATOM 633 C CA . ALA A 1 73 ? 66.37136 33.33593 99.22133 1.000 41.96468 529 ALA A CA 1
ATOM 634 C C . ALA A 1 73 ? 67.04034 32.49258 100.29908 1.000 44.50155 529 ALA A C 1
ATOM 635 O O . ALA A 1 73 ? 67.31288 32.98264 101.40136 1.000 41.91848 529 ALA A O 1
ATOM 637 N N . MET A 1 74 ? 67.32156 31.22516 99.99473 1.000 41.27069 530 MET A N 1
ATOM 638 C CA . MET A 1 74 ? 67.77970 30.28284 101.00702 1.000 39.76536 530 MET A CA 1
ATOM 639 C C . MET A 1 74 ? 69.21243 30.52318 101.46312 1.000 42.68825 530 MET A C 1
ATOM 640 O O . MET A 1 74 ? 69.59523 29.99541 102.51308 1.000 44.94895 530 MET A O 1
ATOM 645 N N . LYS A 1 75 ? 70.00696 31.30696 100.72600 1.000 36.33105 531 LYS A N 1
ATOM 646 C CA . LYS A 1 75 ? 71.33261 31.65484 101.22734 1.000 42.10254 531 LYS A CA 1
ATOM 647 C C . LYS A 1 75 ? 71.25175 32.66453 102.36532 1.000 46.07299 531 LYS A C 1
ATOM 648 O O . LYS A 1 75 ? 72.28345 32.99943 102.96010 1.000 50.66032 531 LYS A O 1
ATOM 654 N N . ASN A 1 76 ? 70.05569 33.17845 102.66173 1.000 47.03299 532 ASN A N 1
ATOM 655 C CA . ASN A 1 76 ? 69.82787 34.05401 103.80426 1.000 48.12457 532 ASN A CA 1
ATOM 656 C C . ASN A 1 76 ? 68.99637 33.37151 104.87944 1.000 46.57047 532 ASN A C 1
ATOM 657 O O . ASN A 1 76 ? 68.60698 34.02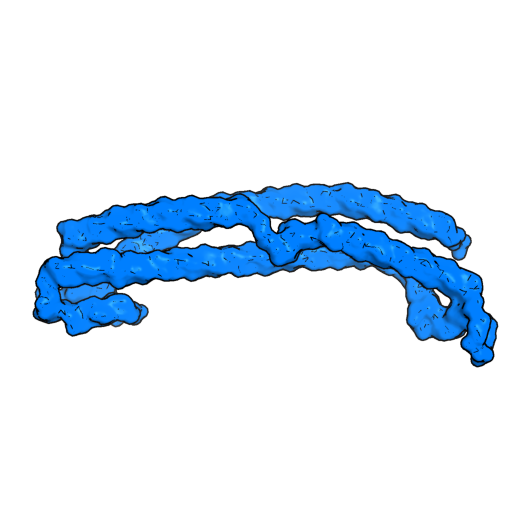146 105.85446 1.000 50.04314 532 ASN A O 1
ATOM 662 N N . SER A 1 77 ? 68.71862 32.07375 104.71985 1.000 50.69279 533 SER A N 1
ATOM 663 C CA . SER A 1 77 ? 67.75058 31.38524 105.56500 1.000 52.22583 533 SER A CA 1
ATOM 664 C C . SER A 1 77 ? 68.19060 31.28474 107.01928 1.000 51.94420 533 SER A C 1
ATOM 665 O O . SER A 1 77 ? 67.34504 31.05679 107.88962 1.000 51.09324 533 SER A O 1
ATOM 668 N N . ALA A 1 78 ? 69.48272 31.44156 107.30469 1.000 46.78256 534 ALA A N 1
ATOM 669 C CA . ALA A 1 78 ? 69.93656 31.43623 108.68710 1.000 48.48844 534 ALA A CA 1
ATOM 670 C C . ALA A 1 78 ? 69.72976 32.77775 109.37386 1.000 57.89907 534 ALA A C 1
ATOM 671 O O . ALA A 1 78 ? 69.71831 32.82819 110.60866 1.000 65.88203 534 ALA A O 1
ATOM 673 N N . THR A 1 79 ? 69.56208 33.86065 108.60803 1.000 52.77462 535 THR A N 1
ATOM 674 C CA . THR A 1 79 ? 69.53359 35.20239 109.17264 1.000 53.35201 535 THR A CA 1
ATOM 675 C C . THR A 1 79 ? 68.20741 35.92926 109.00083 1.000 50.51426 535 THR A C 1
ATOM 676 O O . THR A 1 79 ? 67.93439 36.86301 109.76063 1.000 52.84339 535 THR A O 1
ATOM 680 N N . TRP A 1 80 ? 67.38504 35.53568 108.03357 1.000 52.14321 536 TRP A N 1
ATOM 681 C CA . TRP A 1 80 ? 66.18379 36.29665 107.72249 1.000 50.01903 536 TRP A CA 1
ATOM 682 C C . TRP A 1 80 ? 65.10799 36.08524 108.78107 1.000 50.59616 536 TRP A C 1
ATOM 683 O O . TRP A 1 80 ? 64.85842 34.95991 109.22143 1.000 56.34336 536 TRP A O 1
ATOM 694 N N . ASP A 1 81 ? 64.46823 37.17963 109.19015 1.000 47.68792 537 ASP A N 1
ATOM 695 C CA . ASP A 1 81 ? 63.26217 37.09146 109.99723 1.000 58.81443 537 ASP A CA 1
ATOM 696 C C . ASP A 1 81 ? 62.04245 36.94445 109.08686 1.000 64.11972 537 ASP A C 1
ATOM 697 O O . ASP A 1 81 ? 62.15905 36.83495 107.86349 1.000 57.14664 537 ASP A O 1
ATOM 702 N N . ASP A 1 82 ? 60.85081 36.95006 109.68895 1.000 55.89166 538 ASP A N 1
ATOM 703 C CA . ASP A 1 82 ? 59.63478 36.76345 108.90249 1.000 54.11246 538 ASP A CA 1
ATOM 704 C C . ASP A 1 82 ? 59.42349 37.90553 107.91481 1.000 55.13388 538 ASP A C 1
ATOM 705 O O . ASP A 1 82 ? 59.07298 37.66931 106.75267 1.000 54.01069 538 ASP A O 1
ATOM 710 N N . SER A 1 83 ? 59.65547 39.14825 108.34878 1.000 52.85283 539 SER A N 1
ATOM 711 C CA . SER A 1 83 ? 59.39973 40.29744 107.48340 1.000 56.76891 539 SER A CA 1
ATOM 712 C C . SER A 1 83 ? 60.29407 40.29898 106.24769 1.000 54.81938 539 SER A C 1
ATOM 713 O O . SER A 1 83 ? 59.90013 40.82702 105.20224 1.000 50.32456 539 SER A O 1
ATOM 716 N N . GLN A 1 84 ? 61.49350 39.72318 106.34166 1.000 55.19552 540 GLN A N 1
ATOM 717 C CA . GLN A 1 84 ? 62.37549 39.67389 105.18049 1.000 50.05057 540 GLN A CA 1
ATOM 718 C C . GLN A 1 84 ? 61.98102 38.56717 104.20936 1.000 49.59340 540 GLN A C 1
ATOM 719 O O . GLN A 1 84 ? 62.14616 38.72746 102.99335 1.000 45.25188 540 GLN A O 1
ATOM 725 N N . TRP A 1 85 ? 61.45898 37.44833 104.71963 1.000 45.07065 541 TRP A N 1
ATOM 726 C CA . TRP A 1 85 ? 60.86330 36.44560 103.84191 1.000 42.66264 541 TRP A CA 1
ATOM 727 C C . TRP A 1 85 ? 59.64532 37.01084 103.12223 1.000 45.59916 541 TRP A C 1
ATOM 728 O O . TRP A 1 85 ? 59.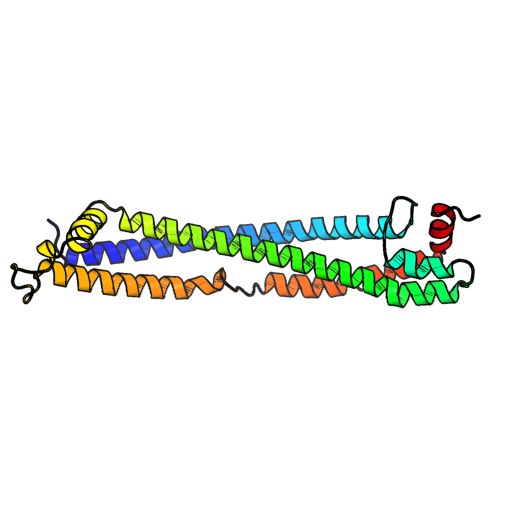45296 36.77265 101.92213 1.000 44.96077 541 TRP A O 1
ATOM 739 N N . GLU A 1 86 ? 58.81644 37.77047 103.84207 1.000 44.87826 542 GLU A N 1
ATOM 740 C CA . GLU A 1 86 ? 57.62055 38.35853 103.24725 1.000 47.99689 542 GLU A CA 1
ATOM 741 C C . GLU A 1 86 ? 57.98901 39.34981 102.15052 1.000 44.91491 542 GLU A C 1
ATOM 742 O O . GLU A 1 86 ? 57.41405 39.32467 101.05592 1.000 45.31640 542 GLU A O 1
ATOM 748 N N . GLN A 1 87 ? 58.95930 40.22804 102.42343 1.000 41.97628 543 GLN A N 1
ATOM 749 C CA . GLN A 1 87 ? 59.39636 41.17714 101.40264 1.000 45.77162 543 GLN A CA 1
ATOM 750 C C . GLN A 1 87 ? 59.95048 40.45933 100.17823 1.000 43.32222 543 GLN A C 1
ATOM 751 O O . GLN A 1 87 ? 59.69415 40.87156 99.04041 1.000 43.06953 543 GLN A O 1
ATOM 757 N N . TRP A 1 88 ? 60.70000 39.37425 100.38915 1.000 40.97619 544 TRP A N 1
ATOM 758 C CA . TRP A 1 88 ? 61.28463 38.65149 99.26245 1.000 35.41404 544 TRP A CA 1
ATOM 759 C C . TRP A 1 88 ? 60.20787 38.05869 98.35949 1.000 37.65971 544 TRP A C 1
ATOM 760 O O . TRP A 1 88 ? 60.22577 38.25755 97.13804 1.000 37.11059 544 TRP A O 1
ATOM 771 N N . ILE A 1 89 ? 59.26279 37.31625 98.94150 1.000 37.87532 545 ILE A N 1
ATOM 772 C CA . ILE A 1 89 ? 58.22624 36.67717 98.13241 1.000 40.93330 545 ILE A CA 1
ATOM 773 C C . ILE A 1 89 ? 57.35164 37.70310 97.41756 1.000 43.22322 545 ILE A C 1
ATOM 774 O O . ILE A 1 89 ? 56.90766 37.46649 96.28852 1.000 38.60867 545 ILE A O 1
ATOM 779 N N . LYS A 1 90 ? 57.10730 38.86065 98.03956 1.000 41.07904 546 LYS A N 1
ATOM 780 C CA . LYS A 1 90 ? 56.26386 39.86740 97.40042 1.000 41.59831 546 LYS A CA 1
ATOM 781 C C . LYS A 1 90 ? 56.97999 40.57051 96.25374 1.000 41.40184 546 LYS A C 1
ATOM 782 O O . LYS A 1 90 ? 56.32345 41.07896 95.33850 1.000 45.01011 546 LYS A O 1
ATOM 788 N N . THR A 1 91 ? 58.31258 40.61379 96.27970 1.000 39.36699 547 THR A N 1
ATOM 789 C CA . THR A 1 91 ? 59.06325 41.24678 95.20133 1.000 43.04094 547 THR A CA 1
ATOM 790 C C . THR A 1 91 ? 59.61584 40.20317 94.24077 1.000 39.80342 547 THR A C 1
ATOM 791 O O . THR A 1 91 ? 59.12029 40.05849 93.11806 1.000 40.10743 547 THR A O 1
ATOM 795 N N . GLU A 1 92 ? 60.64488 39.47244 94.67766 1.000 41.25047 548 GLU A N 1
ATOM 796 C CA . GLU A 1 92 ? 61.29161 38.50390 93.79827 1.000 39.17542 548 GLU A CA 1
ATOM 797 C C . GLU A 1 92 ? 60.39209 37.30390 93.53014 1.000 36.81967 548 GLU A C 1
ATOM 798 O O . GLU A 1 92 ? 60.40568 36.74595 92.42566 1.000 35.30332 548 GLU A O 1
ATOM 804 N N . GLY A 1 93 ? 59.61064 36.88623 94.52807 1.000 34.36488 549 GLY A N 1
ATOM 805 C CA . GLY A 1 93 ? 58.71499 35.75887 94.32275 1.000 31.53255 549 GLY A CA 1
ATOM 806 C C . GLY A 1 93 ? 57.69768 36.02441 93.23069 1.000 36.42189 549 GLY A C 1
ATOM 807 O O . GLY A 1 93 ? 57.55470 35.23781 92.29025 1.000 34.34739 549 GLY A O 1
ATOM 808 N N . LYS A 1 94 ? 56.99053 37.15258 93.32986 1.000 36.38927 550 LYS A N 1
ATOM 809 C CA . LYS A 1 94 ? 56.00381 37.48989 92.31077 1.000 37.78504 550 LYS A CA 1
ATOM 810 C C . LYS A 1 94 ? 56.65746 37.72521 90.95612 1.000 39.95166 550 LYS A C 1
ATOM 811 O O . LYS A 1 94 ? 56.10471 37.33424 89.92352 1.000 35.58090 550 LYS A O 1
ATOM 817 N N . LYS A 1 95 ? 57.82849 38.36761 90.93762 1.000 35.17005 551 LYS A N 1
ATOM 818 C CA . LYS A 1 95 ? 58.51679 38.60585 89.67090 1.0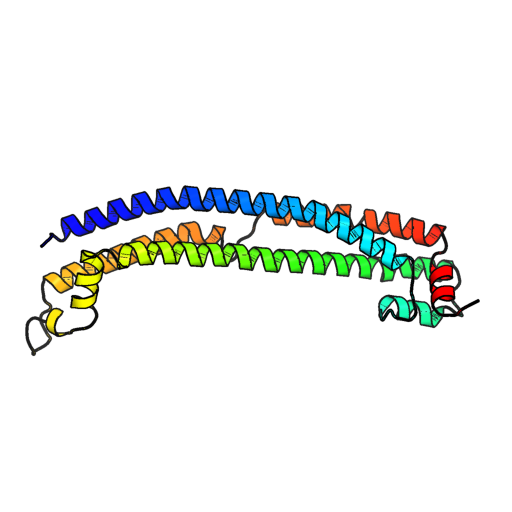00 40.12552 551 LYS A CA 1
ATOM 819 C C . LYS A 1 95 ? 58.81366 37.29549 88.94893 1.000 34.54941 551 LYS A C 1
ATOM 820 O O . LYS A 1 95 ? 58.68247 37.20817 87.72057 1.000 35.19295 551 LYS A O 1
ATOM 826 N N . GLY A 1 96 ? 59.18912 36.25740 89.69951 1.000 35.09819 552 GLY A N 1
ATOM 827 C CA . GLY A 1 96 ? 59.43824 34.96273 89.08667 1.000 37.73249 552 GLY A CA 1
ATOM 828 C C . GLY A 1 96 ? 58.17516 34.30109 88.56726 1.000 38.71980 552 GLY A C 1
ATOM 829 O O . GLY A 1 96 ? 58.18136 33.69178 87.49617 1.000 36.37971 552 GLY A O 1
ATOM 830 N N . MET A 1 97 ? 57.07894 34.39322 89.32325 1.000 34.45645 553 MET A N 1
ATOM 831 C CA . MET A 1 97 ? 55.81208 33.85559 88.83764 1.000 31.22540 553 MET A CA 1
ATOM 832 C C . MET A 1 97 ? 55.35146 34.58702 87.58213 1.000 31.15488 553 MET A C 1
ATOM 833 O O . MET A 1 97 ? 54.86398 33.96311 86.63084 1.000 32.76026 553 MET A O 1
ATOM 838 N N . GLU A 1 98 ? 55.49699 35.91412 87.56360 1.000 33.32638 554 GLU A N 1
ATOM 839 C CA . GLU A 1 98 ? 55.10681 36.68881 86.39062 1.000 33.64408 554 GLU A CA 1
ATOM 840 C C . GLU A 1 98 ? 55.97739 36.34058 85.19188 1.000 38.94378 554 GLU A C 1
ATOM 841 O O . GLU A 1 98 ? 55.48608 36.26330 84.05873 1.000 32.88658 554 GLU A O 1
ATOM 847 N N . ALA A 1 99 ? 57.27611 36.12630 85.42279 1.000 33.66889 555 ALA A N 1
ATOM 848 C CA . ALA A 1 99 ? 58.17270 35.77553 84.32543 1.000 34.44234 555 ALA A CA 1
ATOM 849 C C . ALA A 1 99 ? 57.83899 34.40087 83.76060 1.000 33.99144 555 ALA A C 1
ATOM 850 O O . ALA A 1 99 ? 57.88429 34.19311 82.54128 1.000 35.95752 555 ALA A O 1
ATOM 852 N N . ASP A 1 100 ? 57.49450 33.44987 84.63256 1.000 32.78686 556 ASP A N 1
ATOM 853 C CA . ASP A 1 100 ? 57.12194 32.11683 84.16995 1.000 32.22286 556 ASP A CA 1
ATOM 854 C C . ASP A 1 100 ? 55.85740 32.16178 83.32205 1.000 30.82755 556 ASP A C 1
ATOM 855 O O . ASP A 1 100 ? 55.77212 31.49185 82.28717 1.000 34.54292 556 ASP A O 1
ATOM 860 N N . LEU A 1 101 ? 54.86302 32.94720 83.74453 1.000 33.59910 557 LEU A N 1
ATOM 861 C CA . LEU A 1 101 ? 53.64722 33.08331 82.94896 1.000 29.19680 557 LEU A CA 1
ATOM 862 C C . LEU A 1 101 ? 53.93397 33.76505 81.61611 1.000 31.37339 557 LEU A C 1
ATOM 863 O O . LEU A 1 101 ? 53.39203 33.36321 80.58019 1.000 31.65567 557 LEU A O 1
ATOM 868 N N . LYS A 1 102 ? 54.79223 34.78976 81.62174 1.000 32.02531 558 LYS A N 1
ATOM 869 C CA . LYS A 1 102 ? 55.14381 35.47849 80.38115 1.000 37.28559 558 LYS A CA 1
ATOM 870 C C . LYS A 1 102 ? 55.75568 34.52480 79.36213 1.000 39.21260 558 LYS A C 1
ATOM 871 O O . LYS A 1 102 ? 55.41178 34.57024 78.17384 1.000 35.40051 558 LYS A O 1
ATOM 877 N N . LYS A 1 103 ? 56.66279 33.65025 79.80292 1.000 34.37335 559 LYS A N 1
ATOM 878 C CA . LYS A 1 103 ? 57.28832 32.72546 78.86433 1.000 37.69103 559 LYS A CA 1
ATOM 879 C C . LYS A 1 103 ? 56.33401 31.61607 78.43835 1.000 36.31850 559 LYS A C 1
ATOM 880 O O . LYS A 1 103 ? 56.43287 31.11882 77.31019 1.000 34.62461 559 LYS A O 1
ATOM 886 N N . TRP A 1 104 ? 55.41261 31.21474 79.31742 1.000 32.14168 560 TRP A N 1
ATOM 887 C CA . TRP A 1 104 ? 54.37446 30.26596 78.92529 1.000 34.41400 560 TRP A CA 1
ATOM 888 C C . TRP A 1 104 ? 53.53710 30.82762 77.78596 1.000 32.03475 560 TRP A C 1
ATOM 889 O O . TRP A 1 104 ? 53.27791 30.14141 76.79037 1.000 32.75867 560 TRP A O 1
ATOM 900 N N . LEU A 1 105 ? 53.11242 32.08718 77.91069 1.000 30.09411 561 LEU A N 1
ATOM 901 C CA . LEU A 1 105 ? 52.28398 32.68777 76.86915 1.000 32.67534 561 LEU A CA 1
ATOM 902 C C . LEU A 1 105 ? 53.06242 32.86869 75.57225 1.000 38.53345 561 LEU A C 1
ATOM 903 O O . LEU A 1 105 ? 52.52121 32.64480 74.48342 1.000 36.07973 561 LEU A O 1
ATOM 908 N N . ASN A 1 106 ? 54.33397 33.27103 75.66473 1.000 34.08916 562 ASN A N 1
ATOM 909 C CA . ASN A 1 106 ? 55.14786 33.41327 74.45968 1.000 33.84451 562 ASN A CA 1
ATOM 910 C C . ASN A 1 106 ? 55.34186 32.07146 73.76626 1.000 37.16027 562 ASN A C 1
ATOM 911 O O . ASN A 1 106 ? 55.32647 31.99176 72.53101 1.000 35.57932 562 ASN A O 1
ATOM 916 N N . ASP A 1 107 ? 55.52712 31.00600 74.54764 1.000 33.08324 563 ASP A N 1
ATOM 917 C CA . ASP A 1 107 ? 55.66141 29.66936 73.97736 1.000 34.64684 563 ASP A CA 1
ATOM 918 C C . ASP A 1 107 ? 54.41195 29.27511 73.19977 1.000 37.64283 563 ASP A C 1
ATOM 919 O O . ASP A 1 107 ? 54.50484 28.74147 72.08624 1.000 35.38154 563 ASP A O 1
ATOM 924 N N . LYS A 1 108 ? 53.23188 29.52917 73.76937 1.000 34.43416 564 LYS A N 1
ATOM 925 C CA . LYS A 1 108 ? 51.98951 29.19516 73.07794 1.000 35.95023 564 LYS A CA 1
ATOM 926 C C . LYS A 1 108 ? 51.79939 30.05901 71.83901 1.000 38.01270 564 LYS A C 1
ATOM 927 O O . LYS A 1 108 ? 51.30533 29.58204 70.80972 1.000 38.98611 564 LYS A O 1
ATOM 933 N N . GLU A 1 109 ? 52.18194 31.33346 71.91955 1.000 32.41934 565 GLU A N 1
ATOM 934 C CA . GLU A 1 109 ? 52.06721 32.21082 70.75934 1.000 38.44922 565 GLU A CA 1
ATOM 935 C C . GLU A 1 109 ? 52.98252 31.75033 69.63058 1.000 39.21146 565 GLU A C 1
ATOM 936 O O . GLU A 1 109 ? 52.61122 31.82159 68.45254 1.000 38.89194 565 GLU A O 1
ATOM 942 N N . THR A 1 110 ? 54.17450 31.25506 69.97425 1.000 35.45944 566 THR A N 1
ATOM 943 C CA . THR A 1 110 ? 55.10101 30.75312 68.96325 1.000 36.94352 566 THR A CA 1
ATOM 944 C C . THR A 1 110 ? 54.54475 29.51979 68.26058 1.000 35.25409 566 THR A C 1
ATOM 945 O O . THR A 1 110 ? 54.64368 29.39817 67.03107 1.000 32.48341 566 THR A O 1
ATOM 949 N N . PHE A 1 111 ? 53.96504 28.58806 69.02149 1.000 32.69956 567 PHE A N 1
ATOM 950 C CA . PHE A 1 111 ? 53.34771 27.41798 68.40624 1.000 33.72987 567 PHE A CA 1
ATOM 951 C C . PHE A 1 111 ? 52.20520 27.82825 67.48889 1.000 32.59205 567 PHE A C 1
ATOM 952 O O . PHE A 1 111 ? 52.09467 27.34064 66.35763 1.000 32.40654 567 PHE A O 1
ATOM 960 N N . LEU A 1 112 ? 51.33084 28.71271 67.97492 1.000 34.08819 568 LEU A N 1
ATOM 961 C CA . LEU A 1 112 ? 50.14301 29.09810 67.21891 1.000 33.22719 568 LEU A CA 1
ATOM 962 C C . LEU A 1 112 ? 50.52001 29.69504 65.87034 1.000 33.23598 568 LEU A C 1
ATOM 963 O O . LEU A 1 112 ? 49.93271 29.34912 64.83845 1.000 35.70633 568 LEU A O 1
ATOM 968 N N . ASP A 1 113 ? 51.51177 30.58791 65.85754 1.000 30.31585 569 ASP A N 1
ATOM 969 C CA . ASP A 1 113 ? 51.89575 31.24341 64.60926 1.000 36.37224 569 ASP A CA 1
ATOM 970 C C . ASP A 1 113 ? 52.53217 30.26139 63.63203 1.000 41.41994 569 ASP A C 1
ATOM 971 O O . ASP A 1 113 ? 52.29360 30.33776 62.42094 1.000 34.46238 569 ASP A O 1
ATOM 976 N N . GLY A 1 114 ? 53.34413 29.33072 64.13385 1.000 37.22358 570 GLY A N 1
ATOM 977 C CA . GLY A 1 114 ? 53.94660 28.34456 63.25073 1.000 37.67131 570 GLY A CA 1
ATOM 978 C C . GLY A 1 114 ? 52.92877 27.36759 62.69357 1.000 36.71598 570 GLY A C 1
ATOM 979 O O . GLY A 1 114 ? 52.98161 27.00378 61.51461 1.000 33.41688 570 GLY A O 1
ATOM 980 N N . TRP A 1 115 ? 51.97956 26.94490 63.52825 1.000 33.87200 571 TRP A N 1
ATOM 981 C CA . TRP A 1 115 ? 50.96416 25.98754 63.10172 1.000 31.30454 571 TRP A CA 1
ATOM 982 C C . TRP A 1 115 ? 50.05205 26.58792 62.03773 1.000 36.58324 571 TRP A C 1
ATOM 983 O O . TRP A 1 115 ? 49.83139 25.98255 60.98198 1.000 32.47152 571 TRP A O 1
ATOM 994 N N . ILE A 1 116 ? 49.53287 27.79155 62.28624 1.000 30.83437 572 ILE A N 1
ATOM 995 C CA . ILE A 1 116 ? 48.57232 28.39257 61.36346 1.000 28.32859 572 ILE A CA 1
ATOM 996 C C . ILE A 1 116 ? 49.24398 28.78232 60.05233 1.000 31.19171 572 ILE A C 1
ATOM 997 O O . ILE A 1 116 ? 48.69988 28.54382 58.96548 1.000 30.85880 572 ILE A O 1
ATOM 1002 N N . SER A 1 117 ? 50.42968 29.38917 60.12900 1.000 27.82378 573 SER A N 1
ATOM 1003 C CA . SER A 1 117 ? 51.12004 29.80703 58.91150 1.000 29.70906 573 SER A CA 1
ATOM 1004 C C . SER A 1 117 ? 51.46704 28.61303 58.03145 1.000 34.09382 573 SER A C 1
ATOM 1005 O O . SER A 1 117 ? 51.38529 28.69907 56.79986 1.000 30.34852 573 SER A O 1
ATOM 1008 N N . LYS A 1 118 ? 51.83527 27.48307 58.64105 1.000 35.19335 574 LYS A N 1
ATOM 1009 C CA . LYS A 1 118 ? 52.17920 26.30340 57.85147 1.000 37.74383 574 LYS A CA 1
ATOM 1010 C C . LYS A 1 118 ? 50.95043 25.66251 57.21571 1.000 31.95939 574 LYS A C 1
ATOM 1011 O O . LYS A 1 118 ? 51.05003 25.08896 56.12275 1.000 33.91054 574 LYS A O 1
ATOM 1017 N N . GLU A 1 119 ? 49.78729 25.74743 57.86646 1.000 29.27759 575 GLU A N 1
ATOM 1018 C CA . GLU A 1 119 ? 48.57454 25.23796 57.23442 1.000 30.19284 575 GLU A CA 1
ATOM 1019 C C . GLU A 1 119 ? 48.21775 26.05307 55.99664 1.000 32.46016 575 GLU A C 1
ATOM 1020 O O . GLU A 1 119 ? 47.71894 25.50551 55.00726 1.000 32.77883 575 GLU A O 1
ATOM 1026 N N . TRP A 1 120 ? 48.47504 27.36233 56.03422 1.000 28.45522 576 TRP A N 1
ATOM 1027 C CA . TRP A 1 120 ? 48.20208 28.21560 54.88130 1.000 32.10128 576 TRP A CA 1
ATOM 1028 C C . TRP A 1 120 ? 49.18844 27.94824 53.75072 1.000 30.63825 576 TRP A C 1
ATOM 1029 O O . TRP A 1 120 ? 48.78784 27.84811 52.58513 1.000 30.28207 576 TRP A O 1
ATOM 1040 N N . VAL A 1 121 ? 50.47937 27.83036 54.07532 1.000 29.08523 577 VAL A N 1
ATOM 1041 C CA . VAL A 1 121 ? 51.48091 27.46968 53.07022 1.000 28.66119 577 VAL A CA 1
ATOM 1042 C C . VAL A 1 121 ? 51.07648 26.18231 52.36518 1.000 29.50951 577 VAL A C 1
ATOM 1043 O O . VAL A 1 121 ? 51.13725 26.07214 51.13253 1.000 33.30332 577 VAL A O 1
ATOM 1047 N N . GLN A 1 122 ? 50.64942 25.19231 53.14725 1.000 30.58153 578 GLN A N 1
ATOM 1048 C CA . GLN A 1 122 ? 50.24238 23.90433 52.60246 1.000 33.79081 578 GLN A CA 1
ATOM 1049 C C . GLN A 1 122 ? 49.03836 24.05661 51.68402 1.000 34.80477 578 GLN A C 1
ATOM 1050 O O . GLN A 1 122 ? 49.00409 23.49550 50.58075 1.000 31.06797 578 GLN A O 1
ATOM 1056 N N . TRP A 1 123 ? 48.03832 24.81883 52.12587 1.000 31.67126 579 TRP A N 1
ATOM 1057 C CA . TRP A 1 123 ? 46.81226 24.95213 51.34976 1.000 28.56870 579 TRP A CA 1
ATOM 1058 C C . TRP A 1 123 ? 47.06507 25.69168 50.04129 1.000 29.67556 579 TRP A C 1
ATOM 1059 O O . TRP A 1 123 ? 46.60455 25.25798 48.98073 1.000 32.92097 579 TRP A O 1
ATOM 1070 N N . LYS A 1 124 ? 47.78202 26.82085 50.10175 1.000 31.22103 580 LYS A N 1
ATOM 1071 C CA . LYS A 1 124 ? 48.11633 27.55727 48.88459 1.000 29.61725 580 LYS A CA 1
ATOM 1072 C C . LYS A 1 124 ? 48.78651 26.65451 47.86525 1.000 36.86387 580 LYS A C 1
ATOM 1073 O O . LYS A 1 124 ? 48.50162 26.73546 46.66380 1.000 32.98958 580 LYS A O 1
ATOM 1079 N N . ASN A 1 125 ? 49.70210 25.79932 48.32173 1.000 28.92309 581 ASN A N 1
ATOM 1080 C CA . ASN A 1 125 ? 50.46478 24.98622 47.38095 1.000 32.64613 581 ASN A CA 1
ATOM 1081 C C . ASN A 1 125 ? 49.63141 23.83732 46.83736 1.000 34.55870 581 ASN A C 1
ATOM 1082 O O . ASN A 1 125 ? 49.73551 23.49021 45.65769 1.000 36.11274 581 ASN A O 1
ATOM 1087 N N . GLU A 1 126 ? 48.80172 23.22802 47.68672 1.000 31.13566 582 GLU A N 1
ATOM 1088 C CA . GLU A 1 126 ? 47.84848 22.23063 47.21580 1.000 34.62310 582 GLU A CA 1
ATOM 1089 C C . GLU A 1 126 ? 46.97685 22.81283 46.11064 1.000 36.52018 582 GLU A C 1
ATOM 1090 O O . GLU A 1 126 ? 46.69739 22.15367 45.10248 1.000 35.99649 582 GLU A O 1
ATOM 1096 N N . ARG A 1 127 ? 46.54518 24.06261 46.29044 1.000 35.53825 583 ARG A N 1
ATOM 1097 C CA . ARG A 1 127 ? 45.74917 24.73888 45.27056 1.000 37.21182 583 ARG A CA 1
ATOM 1098 C C . ARG A 1 127 ? 46.54971 24.93809 43.99003 1.000 32.58160 583 ARG A C 1
ATOM 1099 O O . ARG A 1 127 ? 46.08335 24.61078 42.89255 1.000 34.46779 583 ARG A O 1
ATOM 1107 N N . MET A 1 128 ? 47.76054 25.48611 44.11176 1.000 30.66966 584 MET A N 1
ATOM 1108 C CA . MET A 1 128 ? 48.58031 25.74605 42.93239 1.000 32.59653 584 MET A CA 1
ATOM 1109 C C . MET A 1 128 ? 48.88964 24.46000 42.17473 1.000 34.28093 584 MET A C 1
ATOM 1110 O O . MET A 1 128 ? 48.83670 24.43112 40.93808 1.000 34.57263 584 MET A O 1
ATOM 1115 N N . LEU A 1 129 ? 49.21655 23.38581 42.89899 1.000 35.03120 585 LEU A N 1
ATOM 1116 C CA . LEU A 1 129 ? 49.50595 22.10986 42.24954 1.000 36.54075 585 LEU A CA 1
ATOM 1117 C C . LEU A 1 129 ? 48.30369 21.60463 41.46186 1.000 32.91641 585 LEU A C 1
ATOM 1118 O O . LEU A 1 129 ? 48.45741 21.04849 40.36676 1.000 34.55051 585 LEU A O 1
ATOM 1123 N N . GLN A 1 130 ? 47.09691 21.79567 42.00347 1.000 33.14608 586 GLN A N 1
ATOM 1124 C CA . GLN A 1 130 ? 45.88563 21.32953 41.32959 1.000 31.48410 586 GLN A CA 1
ATOM 1125 C C . GLN A 1 130 ? 45.71807 21.99471 39.97130 1.000 37.24391 586 GLN A C 1
ATOM 1126 O O . GLN A 1 130 ? 45.31733 21.34571 38.99619 1.000 43.55498 586 GLN A O 1
ATOM 1132 N N . TRP A 1 131 ? 46.02830 23.28913 39.88569 1.000 33.96469 587 TRP A N 1
ATOM 1133 C CA . TRP A 1 131 ? 45.91802 23.99683 38.61444 1.000 33.57506 587 TRP A CA 1
ATOM 1134 C C . TRP A 1 131 ? 47.05128 23.61504 37.66983 1.000 37.12825 587 TRP A C 1
ATOM 1135 O O . TRP A 1 131 ? 46.82022 23.32419 36.49011 1.000 35.46337 587 TRP A O 1
ATOM 1146 N N . LEU A 1 132 ? 48.28589 23.60305 38.17630 1.000 35.38192 588 LEU A N 1
ATOM 1147 C CA . LEU A 1 132 ? 49.45055 23.37332 37.33104 1.000 36.88366 588 LEU A CA 1
ATOM 1148 C C . LEU A 1 132 ? 49.50458 21.95696 36.77710 1.000 40.83867 588 LEU A C 1
ATOM 1149 O O . LEU A 1 132 ? 50.11472 21.74002 35.72422 1.000 37.05380 588 LEU A O 1
ATOM 1154 N N . SER A 1 133 ? 48.87941 20.99579 37.45013 1.000 35.37606 589 SER A N 1
ATOM 1155 C CA . SER A 1 133 ? 48.90254 19.61162 37.00258 1.000 36.28494 589 SER A CA 1
ATOM 1156 C C . SER A 1 133 ? 47.72264 19.24690 36.11229 1.000 39.24887 589 SER A C 1
ATOM 1157 O O . SER A 1 133 ? 47.63708 18.09685 35.66878 1.000 40.11638 589 SER A O 1
ATOM 1160 N N . VAL A 1 134 ? 46.80953 20.18547 35.85035 1.000 38.34719 590 VAL A N 1
ATOM 1161 C CA . VAL A 1 134 ? 45.78427 19.95643 34.84121 1.000 38.87034 590 VAL A CA 1
ATOM 1162 C C . VAL A 1 134 ? 46.47226 19.59154 33.53393 1.000 37.67006 590 VAL A C 1
ATOM 1163 O O . VAL A 1 134 ? 47.48776 20.19490 33.16476 1.000 41.91902 590 VAL A O 1
ATOM 1167 N N . ASP A 1 135 ? 45.93226 18.58318 32.84031 1.000 44.91094 591 ASP A N 1
ATOM 1168 C CA . ASP A 1 135 ? 46.62225 17.97591 31.70338 1.000 52.12653 591 ASP A CA 1
ATOM 1169 C C . ASP A 1 135 ? 47.06587 19.01587 30.67781 1.000 48.28045 591 ASP A C 1
ATOM 1170 O O . ASP A 1 135 ? 48.24915 19.09642 30.32813 1.000 44.43088 591 ASP A O 1
ATOM 1175 N N . TRP A 1 136 ? 46.12346 19.82567 30.18291 1.000 45.09281 592 TRP A N 1
ATOM 1176 C CA . TRP A 1 136 ? 46.47116 20.80746 29.15969 1.000 43.19282 592 TRP A CA 1
ATOM 1177 C C . TRP A 1 136 ? 47.37706 21.90186 29.70870 1.000 46.06240 592 TRP A C 1
ATOM 1178 O O . TRP A 1 136 ? 48.15835 22.49314 28.95284 1.000 45.76104 592 TRP A O 1
ATOM 1189 N N . LYS A 1 137 ? 47.29209 22.18211 31.01187 1.000 39.09205 593 LYS A N 1
ATOM 1190 C CA . LYS A 1 137 ? 48.15818 23.19286 31.60885 1.000 36.50231 593 LYS A CA 1
ATOM 1191 C C . LYS A 1 137 ? 49.58984 22.68475 31.73018 1.000 44.22361 593 LYS A C 1
ATOM 1192 O O . LYS A 1 137 ? 50.54383 23.39503 31.38836 1.000 43.00798 593 LYS A O 1
ATOM 1198 N N . HIS A 1 138 ? 49.75925 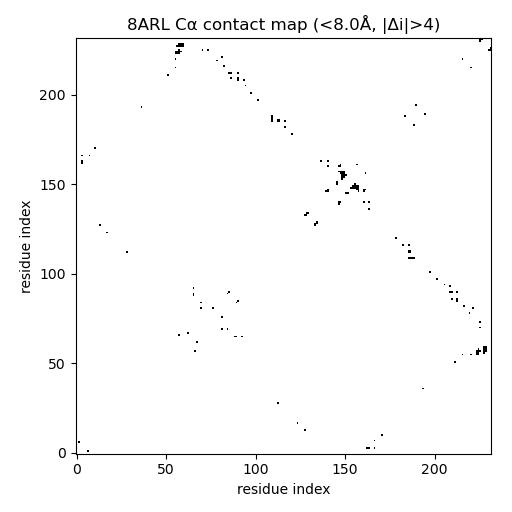21.45645 32.22744 1.000 39.99967 594 HIS A N 1
ATOM 1199 C CA . HIS A 1 138 ? 51.09265 20.87185 32.31654 1.000 40.21699 594 HIS A CA 1
ATOM 1200 C C . HIS A 1 138 ? 51.71101 20.71655 30.93470 1.000 41.66670 594 HIS A C 1
ATOM 1201 O O . HIS A 1 138 ? 52.92613 20.87099 30.76791 1.000 45.08523 594 HIS A O 1
ATOM 1208 N N . LYS A 1 139 ? 50.88523 20.41888 29.93085 1.000 41.42671 595 LYS A N 1
ATOM 1209 C CA . LYS A 1 139 ? 51.39676 20.20365 28.58098 1.000 46.08859 595 LYS A CA 1
ATOM 1210 C C . LYS A 1 139 ? 51.94714 21.49436 27.98452 1.000 46.76112 595 LYS A C 1
ATOM 1211 O O . LYS A 1 139 ? 53.07775 21.52372 27.48489 1.000 51.01284 595 LYS A O 1
ATOM 1217 N N . GLU A 1 140 ? 51.16921 22.57978 28.03929 1.000 44.82898 596 GLU A N 1
ATOM 1218 C CA . GLU A 1 140 ? 51.63867 23.83745 27.46320 1.000 42.46456 596 GLU A CA 1
ATOM 1219 C C . GLU A 1 140 ? 52.82346 24.40746 28.23304 1.000 43.15008 596 GLU A C 1
ATOM 1220 O O . GLU A 1 140 ? 53.71064 25.02371 27.63278 1.000 49.33012 596 GLU A O 1
ATOM 1226 N N . ASP A 1 141 ? 52.85733 24.21772 29.55435 1.000 42.50733 597 ASP A N 1
ATOM 1227 C CA . ASP A 1 141 ? 53.97758 24.72680 30.33693 1.000 43.35737 597 ASP A CA 1
ATOM 1228 C C . ASP A 1 141 ? 55.26822 23.99424 29.99399 1.000 53.39533 597 ASP A C 1
ATOM 1229 O O . ASP A 1 141 ? 56.33223 24.61685 29.89654 1.000 47.94982 597 ASP A O 1
ATOM 1234 N N . GLU A 1 142 ? 55.19636 22.67375 29.79980 1.000 48.77575 598 GLU A N 1
ATOM 1235 C CA . GLU A 1 142 ? 56.38825 21.92791 29.40788 1.000 55.91535 598 GLU A CA 1
ATOM 1236 C C . GLU A 1 142 ? 56.83899 22.32110 28.00731 1.000 54.13491 598 GLU A C 1
ATOM 1237 O O . GLU A 1 142 ? 58.04005 22.33976 27.71380 1.000 68.80375 598 GLU A O 1
ATOM 1243 N N . THR A 1 143 ? 55.88618 22.64880 27.13149 1.000 52.25191 599 THR A N 1
ATOM 1244 C CA . THR A 1 143 ? 56.22764 23.01389 25.76027 1.000 54.83940 599 THR A CA 1
ATOM 1245 C C . THR A 1 143 ? 56.95426 24.352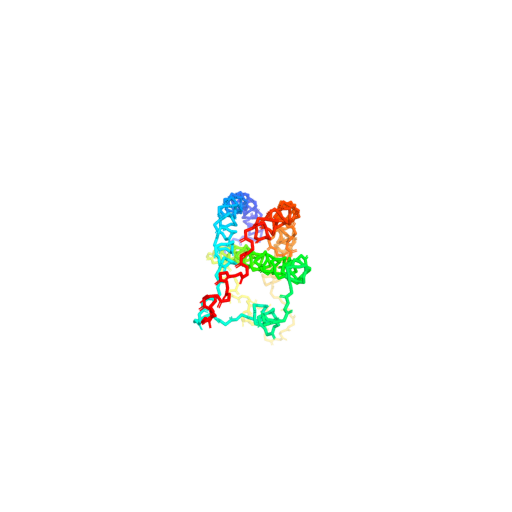94 25.70124 1.000 61.92249 599 THR A C 1
ATOM 1246 O O . THR A 1 143 ? 57.93286 24.50070 24.95932 1.000 67.25721 599 THR A O 1
ATOM 1250 N N . PHE A 1 144 ? 56.50626 25.33480 26.48570 1.000 48.22216 600 PHE A N 1
ATOM 1251 C CA . PHE A 1 144 ? 56.95473 26.70987 26.30644 1.000 54.05623 600 PHE A CA 1
ATOM 1252 C C . PHE A 1 144 ? 57.99680 27.17150 27.31769 1.000 57.15594 600 PHE A C 1
ATOM 1253 O O . PHE A 1 144 ? 58.67648 28.17143 27.06147 1.000 55.90098 600 PHE A O 1
ATOM 1261 N N . GLU A 1 145 ? 58.14731 26.48420 28.45024 1.000 54.71867 601 GLU A N 1
ATOM 1262 C CA . GLU A 1 145 ? 59.07607 26.96489 29.46825 1.000 60.69556 601 GLU A CA 1
ATOM 1263 C C . GLU A 1 145 ? 60.51465 26.53796 29.20142 1.000 74.88017 601 GLU A C 1
ATOM 1264 O O . GLU A 1 145 ? 61.44681 27.22806 29.62898 1.000 80.89656 601 GLU A O 1
ATOM 1270 N N . HIS A 1 146 ? 60.72176 25.42470 28.49555 1.000 80.68010 602 HIS A N 1
ATOM 1271 C CA . HIS A 1 146 ? 62.03542 24.80028 28.43487 1.000 90.79690 602 HIS A CA 1
ATOM 1272 C C . HIS A 1 146 ? 62.73593 24.92291 27.09123 1.000 89.98599 602 HIS A C 1
ATOM 1273 O O . HIS A 1 146 ? 63.96454 24.80661 27.04720 1.000 91.37653 602 HIS A O 1
ATOM 1280 N N . TYR A 1 147 ? 62.00230 25.14494 26.00499 1.000 88.02031 603 TYR A N 1
ATOM 1281 C CA . TYR A 1 147 ? 62.57106 25.13466 24.66556 1.000 84.91331 603 TYR A CA 1
ATOM 1282 C C . TYR A 1 147 ? 62.47110 26.51972 24.05190 1.000 83.40208 603 TYR A C 1
ATOM 1283 O O . TYR A 1 147 ? 61.40364 27.14125 24.07402 1.000 83.48059 603 TYR A O 1
ATOM 1292 N N . LYS A 1 148 ? 63.58386 26.99558 23.49931 1.000 81.58431 604 LYS A N 1
ATOM 1293 C CA . LYS A 1 148 ? 63.52003 28.15720 22.62939 1.000 77.90174 604 LYS A CA 1
ATOM 1294 C C . LYS A 1 148 ? 62.96388 27.78897 21.26041 1.000 71.24952 604 LYS A C 1
ATOM 1295 O O . LYS A 1 148 ? 62.55916 28.67951 20.50704 1.000 62.23534 604 LYS A O 1
ATOM 1301 N N . SER A 1 149 ? 62.92654 26.49194 20.93523 1.000 78.02130 605 SER A N 1
ATOM 1302 C CA . SER A 1 149 ? 62.32768 26.04309 19.68155 1.000 77.81426 605 SER A CA 1
ATOM 1303 C C . SER A 1 149 ? 60.84546 26.38793 19.62544 1.000 72.87842 605 SER A C 1
ATOM 1304 O O . SER A 1 149 ? 60.31520 26.71150 18.55576 1.000 70.47138 605 SER A O 1
ATOM 1307 N N . SER A 1 150 ? 60.15816 26.31578 20.76838 1.000 62.27385 606 SER A N 1
ATOM 1308 C CA . SER A 1 150 ? 58.73764 26.63279 20.82064 1.000 61.32851 606 SER A CA 1
ATOM 1309 C C . SER A 1 150 ? 58.47300 28.12503 20.96123 1.000 53.71955 606 SER A C 1
ATOM 1310 O O . SER A 1 150 ? 57.33212 28.55901 20.76330 1.000 52.64968 606 SER A O 1
ATOM 1313 N N . LYS A 1 151 ? 59.48977 28.91538 21.30570 1.000 54.77055 607 LYS A N 1
ATOM 1314 C CA . LYS A 1 151 ? 59.31062 30.35322 21.46045 1.000 54.75454 607 LYS A CA 1
ATOM 1315 C C . LYS A 1 151 ? 59.53432 31.10961 20.15690 1.000 56.05482 607 LYS A C 1
ATOM 1316 O O . LYS A 1 151 ? 58.78289 32.03997 19.84788 1.000 55.72163 607 LYS A O 1
ATOM 1322 N N . PHE A 1 152 ? 60.54135 30.72126 19.37926 1.000 43.50799 608 PHE A N 1
ATOM 1323 C CA . PHE A 1 152 ? 60.94382 31.45776 18.19105 1.000 45.73663 608 PHE A CA 1
ATOM 1324 C C . PHE A 1 152 ? 60.57695 30.69455 16.92556 1.000 46.48292 608 PHE A C 1
ATOM 1325 O O . PHE A 1 152 ? 60.50542 29.46202 16.91686 1.000 50.86762 608 PHE A O 1
ATOM 1333 N N . THR A 1 153 ? 60.34290 31.45127 15.85142 1.000 45.81738 609 THR A N 1
ATOM 1334 C CA . THR A 1 153 ? 59.89889 30.86738 14.59375 1.000 47.69473 609 THR A CA 1
ATOM 1335 C C . THR A 1 153 ? 61.01956 30.16842 13.83914 1.000 49.05036 609 THR A C 1
ATOM 1336 O O . THR A 1 153 ? 60.73895 29.27471 13.03234 1.000 46.77142 609 THR A O 1
ATOM 1340 N N . ASN A 1 154 ? 62.27066 30.55039 14.07696 1.000 44.49465 610 ASN A N 1
ATOM 1341 C CA . ASN A 1 154 ? 63.40313 29.95790 13.37574 1.000 45.30526 610 ASN A CA 1
ATOM 1342 C C . ASN A 1 154 ? 64.65856 30.17539 14.21137 1.000 45.19344 610 ASN A C 1
ATOM 1343 O O . ASN A 1 154 ? 64.61828 30.79658 15.27675 1.000 45.03649 610 ASN A O 1
ATOM 1348 N N . VAL A 1 155 ? 65.78421 29.65517 13.71345 1.000 46.08466 611 VAL A N 1
ATOM 1349 C CA . VAL A 1 155 ? 67.04327 29.72920 14.44958 1.000 51.45666 611 VAL A CA 1
ATOM 1350 C C . VAL A 1 155 ? 67.61008 31.13893 14.53504 1.000 55.61799 611 VAL A C 1
ATOM 1351 O O . VAL A 1 155 ? 68.59413 31.35399 15.25357 1.000 51.57704 611 VAL A O 1
ATOM 1355 N N . LEU A 1 156 ? 67.02641 32.10502 13.81727 1.000 53.69767 612 LEU A N 1
ATOM 1356 C CA . LEU A 1 156 ? 67.45047 33.49474 13.95922 1.000 49.88138 612 LEU A CA 1
ATOM 1357 C C . LEU A 1 156 ? 67.06721 34.08384 15.31073 1.000 47.75730 612 LEU A C 1
ATOM 1358 O O . LEU A 1 156 ? 67.70562 35.04469 15.75452 1.000 48.82749 612 LEU A O 1
ATOM 1363 N N . HIS A 1 157 ? 66.03160 33.54655 15.95704 1.000 46.24076 613 HIS A N 1
ATOM 1364 C CA . HIS A 1 157 ? 65.66031 33.94172 17.31669 1.000 53.15190 613 HIS A CA 1
ATOM 1365 C C . HIS A 1 157 ? 65.28823 35.42302 17.39927 1.000 51.12585 613 HIS A C 1
ATOM 1366 O O . HIS A 1 157 ? 65.64035 36.11977 18.35410 1.000 56.02173 613 HIS A O 1
ATOM 1373 N N . ILE A 1 158 ? 64.57928 35.91106 16.38063 1.000 55.81979 614 ILE A N 1
ATOM 1374 C CA . ILE A 1 158 ? 64.03062 37.26717 16.36818 1.000 62.45869 614 ILE A CA 1
ATOM 1375 C C . ILE A 1 158 ? 62.52088 37.26107 16.60040 1.000 63.81893 614 ILE A C 1
ATOM 1376 O O . ILE A 1 158 ? 62.03219 37.79183 17.59861 1.000 70.37144 614 ILE A O 1
ATOM 1381 N N . LYS A 1 159 ? 61.76902 36.65117 15.69084 1.000 50.60251 615 LYS A N 1
ATOM 1382 C CA . LYS A 1 159 ? 60.31522 36.66914 15.75071 1.000 48.13586 615 LYS A CA 1
ATOM 1383 C C . LYS A 1 159 ? 59.82834 35.55628 16.67204 1.00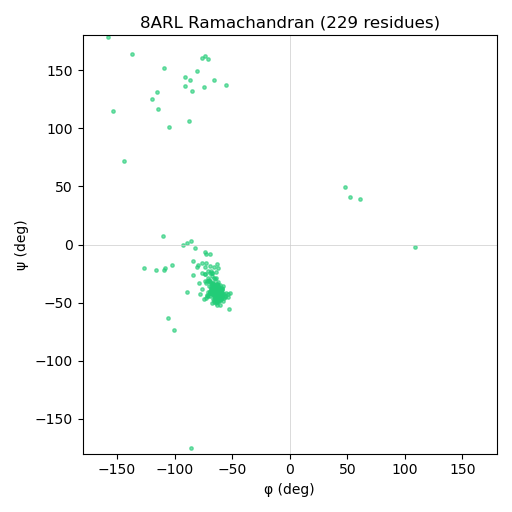0 48.39988 615 LYS A C 1
ATOM 1384 O O . LYS A 1 159 ? 60.27010 34.40829 16.56130 1.000 46.37956 615 LYS A O 1
ATOM 1390 N N . LYS A 1 160 ? 58.92370 35.89765 17.58326 1.000 45.86336 616 LYS A N 1
ATOM 1391 C CA . LYS A 1 160 ? 58.37995 34.92857 18.52059 1.000 43.43557 616 LYS A CA 1
ATOM 1392 C C . LYS A 1 160 ? 57.12172 34.30237 17.93994 1.000 44.09457 616 LYS A C 1
ATOM 1393 O O . LYS A 1 160 ? 56.34378 34.96707 17.25059 1.000 46.50178 616 LYS A O 1
ATOM 1399 N N . LYS A 1 161 ? 56.92849 33.01755 18.21756 1.000 41.97168 617 LYS A N 1
ATOM 1400 C CA . LYS A 1 161 ? 55.74557 32.32784 17.72733 1.000 45.44655 617 LYS A CA 1
ATOM 1401 C C . LYS A 1 161 ? 54.48551 32.88960 18.37753 1.000 47.66789 617 LYS A C 1
ATOM 1402 O O . LYS A 1 161 ? 54.47499 33.23653 19.56230 1.000 45.68556 617 LYS A O 1
ATOM 1408 N N . LYS A 1 162 ? 53.42281 32.98350 17.57523 1.000 45.95808 618 LYS A N 1
ATOM 1409 C CA . LYS A 1 162 ? 52.15667 33.54545 18.03647 1.000 49.01358 618 LYS A CA 1
ATOM 1410 C C . LYS A 1 162 ? 51.63958 32.81654 19.26906 1.000 46.30293 618 LYS A C 1
ATOM 1411 O O . LYS A 1 162 ? 51.18863 33.45047 20.23035 1.000 50.58229 618 LYS A O 1
ATOM 1417 N N . LYS A 1 163 ? 51.70176 31.48268 19.26463 1.000 45.39107 619 LYS A N 1
ATOM 1418 C CA . LYS A 1 163 ? 51.15754 30.72194 20.38380 1.000 43.16511 619 LYS A CA 1
ATOM 1419 C C . LYS A 1 163 ? 51.99569 30.88420 21.64561 1.000 45.51877 619 LYS A C 1
ATOM 1420 O O . LYS A 1 163 ? 51.45409 30.82421 22.75652 1.000 40.13634 619 LYS A O 1
ATOM 1426 N N . TRP A 1 164 ? 53.30826 31.08977 21.50625 1.000 42.45051 620 TRP A N 1
ATOM 1427 C CA . TRP A 1 164 ? 54.11941 31.39506 22.68076 1.000 37.11804 620 TRP A CA 1
ATOM 1428 C C . TRP A 1 164 ? 53.70487 32.72752 23.28600 1.000 42.03046 620 TRP A C 1
ATOM 1429 O O . TRP A 1 164 ? 53.55334 32.84920 24.50651 1.000 40.87015 620 TRP A O 1
ATOM 1440 N N . THR A 1 165 ? 53.51711 33.74255 22.43969 1.000 40.64938 621 THR A N 1
ATOM 1441 C CA . THR A 1 165 ? 53.10817 35.05403 22.93130 1.000 39.05462 621 THR A CA 1
ATOM 1442 C C . THR A 1 165 ? 51.75847 34.97668 23.63024 1.000 38.76975 621 THR A C 1
ATOM 1443 O O . THR A 1 165 ? 51.56731 35.55988 24.70341 1.000 43.68945 621 THR A O 1
ATOM 1447 N N . LYS A 1 166 ? 50.80653 34.25612 23.03375 1.000 39.22378 622 LYS A N 1
ATOM 1448 C CA . LYS A 1 166 ? 49.51424 34.05550 23.68364 1.000 41.75263 622 LYS A CA 1
ATOM 1449 C C . LYS A 1 166 ? 49.68082 33.37576 25.03500 1.000 37.30803 622 LYS A C 1
ATOM 1450 O O . LYS A 1 166 ? 49.06509 33.78612 26.02715 1.000 40.05582 622 LYS A O 1
ATOM 1456 N N . TRP A 1 167 ? 50.52135 32.34057 25.09680 1.000 38.40798 623 TRP A N 1
ATOM 1457 C CA . TRP A 1 167 ? 50.74249 31.63418 26.35473 1.000 37.92464 623 TRP A CA 1
ATOM 1458 C C . TRP A 1 167 ? 51.40211 32.53776 27.38982 1.000 39.44422 623 TRP A C 1
ATOM 1459 O O . TRP A 1 167 ? 50.97858 32.58021 28.54885 1.000 36.68992 623 TRP A O 1
ATOM 1470 N N . LYS A 1 168 ? 52.44402 33.27144 26.98651 1.000 37.00663 624 LYS A N 1
ATOM 1471 C CA . LYS A 1 168 ? 53.15843 34.12948 27.92741 1.000 35.88856 624 LYS A CA 1
ATOM 1472 C C . LYS A 1 168 ? 52.25908 35.23175 28.47784 1.000 43.09759 624 LYS A C 1
ATOM 1473 O O . LYS A 1 168 ? 52.28448 35.52092 29.67969 1.000 42.27099 624 LYS A O 1
ATOM 1479 N N . GLU A 1 169 ? 51.45174 35.85528 27.61754 1.000 38.83408 625 GLU A N 1
ATOM 1480 C CA . GLU A 1 169 ? 50.56963 36.91984 28.08756 1.000 40.19235 625 GLU A CA 1
ATOM 1481 C C . GLU A 1 169 ? 49.47489 36.37586 28.99873 1.000 42.27723 625 GLU A C 1
ATOM 1482 O O . GLU A 1 169 ? 49.16088 36.98198 30.03089 1.000 43.34056 625 GLU A O 1
ATOM 1488 N N . ARG A 1 170 ? 48.89039 35.23057 28.64130 1.000 37.84305 626 ARG A N 1
ATOM 1489 C CA . ARG A 1 170 ? 47.84355 34.63929 29.47032 1.000 39.15535 626 ARG A CA 1
ATOM 1490 C C . ARG A 1 170 ? 48.39064 34.19847 30.82318 1.000 42.16708 626 ARG A C 1
ATOM 1491 O O . ARG A 1 170 ? 47.79992 34.49346 31.86946 1.000 42.79653 626 ARG A O 1
ATOM 1499 N N . THR A 1 171 ? 49.52341 33.49134 30.82606 1.000 36.60028 627 THR A N 1
ATOM 1500 C CA . THR A 1 171 ? 50.07040 33.00429 32.08824 1.000 40.23334 627 THR A CA 1
ATOM 1501 C C . THR A 1 171 ? 50.60552 34.13924 32.95207 1.000 45.75319 627 THR A C 1
ATOM 1502 O O . THR A 1 171 ? 50.56180 34.04808 34.18590 1.000 37.21697 627 THR A O 1
ATOM 1506 N N . ASN A 1 172 ? 51.11932 35.20734 32.33585 1.000 43.27264 628 ASN A N 1
ATOM 1507 C CA . ASN A 1 172 ? 51.54460 36.35930 33.12471 1.000 40.77666 628 ASN A CA 1
ATOM 1508 C C . ASN A 1 172 ? 50.36827 36.97269 33.86961 1.000 44.52909 628 ASN A C 1
ATOM 1509 O O . ASN A 1 172 ? 50.44264 37.18965 35.08264 1.000 41.69650 628 ASN A O 1
ATOM 1514 N N . LYS A 1 173 ? 49.25636 37.21246 33.16890 1.000 42.47790 629 LYS A N 1
ATOM 1515 C CA . LYS A 1 173 ? 48.10437 37.85630 33.79266 1.000 45.39212 629 LYS A CA 1
ATOM 1516 C C . LYS A 1 173 ? 47.46840 36.95338 34.84588 1.000 43.78078 629 LYS A C 1
ATOM 1517 O O . LYS A 1 173 ? 46.98159 37.43666 35.87413 1.000 44.60658 629 LYS A O 1
ATOM 1523 N N . GLU A 1 174 ? 47.47901 35.63696 34.62166 1.000 33.50621 630 GLU A N 1
ATOM 1524 C CA . GLU A 1 174 ? 46.89489 34.72470 35.60044 1.000 36.72667 630 GLU A CA 1
ATOM 1525 C C . GLU A 1 174 ? 47.77658 34.60018 36.83925 1.000 36.11897 630 GLU A C 1
ATOM 1526 O O . GLU A 1 174 ? 47.26772 34.45155 37.95777 1.000 36.97519 630 GLU A O 1
ATOM 1532 N N . LYS A 1 175 ? 49.09864 34.68284 36.66640 1.000 36.48991 631 LYS A N 1
ATOM 1533 C CA . LYS A 1 175 ? 49.98500 34.73142 37.82560 1.000 36.58881 631 LYS A CA 1
ATOM 1534 C C . LYS A 1 175 ? 49.76157 36.00027 38.63937 1.000 42.49998 631 LYS A C 1
ATOM 1535 O O . LYS A 1 175 ? 49.78174 35.96314 39.87491 1.000 40.90717 631 LYS A O 1
ATOM 1541 N N . GLU A 1 176 ? 49.54180 37.13271 37.96502 1.000 37.75373 632 GLU A N 1
ATOM 1542 C CA . GLU A 1 176 ? 49.25520 38.37796 38.67357 1.000 41.73688 632 GLU A CA 1
ATOM 1543 C C . GLU A 1 176 ? 47.93663 38.29355 39.43472 1.000 38.22934 632 GLU A C 1
ATOM 1544 O O . GLU A 1 176 ? 47.84407 38.74951 40.58128 1.000 41.69108 632 GLU A O 1
ATOM 1550 N N . GLU A 1 177 ? 46.90064 37.72804 38.80863 1.000 38.87989 633 GLU A N 1
ATOM 1551 C CA . GLU A 1 177 ? 45.62756 37.54569 39.49930 1.000 37.02150 633 GLU A CA 1
ATOM 1552 C C . GLU A 1 177 ? 45.79215 36.64979 40.71731 1.000 38.50392 633 GLU A C 1
ATOM 1553 O O . GLU A 1 177 ? 45.27050 36.94686 41.79942 1.000 40.07693 633 GLU A O 1
ATOM 1559 N N . TRP A 1 178 ? 46.51952 35.54223 40.55730 1.000 32.20584 634 TRP A N 1
ATOM 1560 C CA . TRP A 1 178 ? 46.74367 34.63878 41.68134 1.000 34.36021 634 TRP A CA 1
ATOM 1561 C C . TRP A 1 178 ? 47.51698 35.32325 42.80083 1.000 37.22527 634 TRP A C 1
ATOM 1562 O O . TRP A 1 178 ? 47.18576 35.16164 43.98263 1.000 36.05510 634 TRP A O 1
ATOM 1573 N N . ASN A 1 179 ? 48.54960 36.09435 42.45120 1.000 34.62043 635 ASN A N 1
ATOM 1574 C CA . ASN A 1 179 ? 49.34366 36.76931 43.47423 1.000 38.58578 635 ASN A CA 1
ATOM 1575 C C . ASN A 1 179 ? 48.50866 37.79716 44.22949 1.000 43.83184 635 ASN A C 1
ATOM 1576 O O . ASN A 1 179 ? 48.63471 37.93568 45.45267 1.000 41.00468 635 ASN A O 1
ATOM 1581 N N . ASN A 1 180 ? 47.65082 38.52917 43.51387 1.000 40.99655 636 ASN A N 1
ATOM 1582 C CA . ASN A 1 180 ? 46.77084 39.49876 44.16013 1.000 41.74273 636 ASN A CA 1
ATOM 1583 C C . ASN A 1 180 ? 45.77432 38.80927 45.07972 1.000 40.61256 636 ASN A C 1
ATOM 1584 O O . ASN A 1 180 ? 45.51586 39.28438 46.19306 1.000 47.96661 636 ASN A O 1
ATOM 1589 N N . TRP A 1 181 ? 45.21109 37.68412 44.63305 1.000 35.26365 637 TRP A N 1
ATOM 1590 C CA . TRP A 1 181 ? 44.27604 36.93971 45.46798 1.000 40.69976 637 TRP A CA 1
ATOM 1591 C C . TRP A 1 181 ? 44.95546 36.44240 46.73826 1.000 41.48175 637 TRP A C 1
ATOM 1592 O O . TRP A 1 181 ? 44.39767 36.54714 47.83680 1.000 42.43213 637 TRP A O 1
ATOM 1603 N N . VAL A 1 182 ? 46.16455 35.89078 46.60460 1.000 38.47597 638 VAL A N 1
ATOM 1604 C CA . VAL A 1 182 ? 46.87463 35.35951 47.76571 1.000 37.70779 638 VAL A CA 1
ATOM 1605 C C . VAL A 1 182 ? 47.18027 36.47010 48.75915 1.000 44.55268 638 VAL A C 1
ATOM 1606 O O . VAL A 1 182 ? 46.99635 36.30882 49.97270 1.000 38.21280 638 VAL A O 1
ATOM 1610 N N . LYS A 1 183 ? 47.63875 37.61973 48.26091 1.000 42.31780 639 LYS A N 1
ATOM 1611 C CA . LYS A 1 183 ? 48.01529 38.70560 49.15715 1.000 49.57086 639 LYS A CA 1
ATOM 1612 C C . LYS A 1 183 ? 46.80443 39.28787 49.88119 1.000 51.87657 639 LYS A C 1
ATOM 1613 O O . LYS A 1 183 ? 46.94727 39.83965 50.97852 1.000 50.65809 639 LYS A O 1
ATOM 1619 N N . GLY A 1 184 ? 45.60604 39.14501 49.30832 1.000 46.85519 640 GLY A N 1
ATOM 1620 C CA . GLY A 1 184 ? 44.39750 39.57359 49.99420 1.000 49.66366 640 GLY A CA 1
ATOM 1621 C C . GLY A 1 184 ? 43.98275 38.67528 51.14357 1.000 46.49122 640 GLY A C 1
ATOM 1622 O O . GLY A 1 184 ? 43.21457 39.10871 52.00983 1.000 48.81709 640 GLY A O 1
ATOM 1623 N N . LYS A 1 185 ? 44.47622 37.43419 51.17364 1.000 36.85012 641 LYS A N 1
ATOM 1624 C CA . LYS A 1 185 ? 44.16121 36.48460 52.23194 1.000 34.18762 641 LYS A CA 1
ATOM 1625 C C . LYS A 1 185 ? 45.32304 36.21915 53.17593 1.000 39.27954 641 LYS A C 1
ATOM 1626 O O . LYS A 1 185 ? 45.09058 35.76315 54.30108 1.000 34.79845 641 LYS A O 1
ATOM 1632 N N . GLU A 1 186 ? 46.55759 36.50525 52.75257 1.000 34.77496 642 GLU A N 1
ATOM 1633 C CA . GLU A 1 186 ? 47.72988 36.03627 53.48609 1.000 31.80852 642 GLU A CA 1
ATOM 1634 C C . GLU A 1 186 ? 47.81299 36.61884 54.89101 1.000 37.31775 642 GLU A C 1
ATOM 1635 O O . GLU A 1 186 ? 48.28274 35.93812 55.80915 1.000 37.02784 642 GLU A O 1
ATOM 1641 N N . ASN A 1 187 ? 47.36747 37.86451 55.08360 1.000 41.45452 643 ASN A N 1
ATOM 1642 C CA . ASN A 1 187 ? 47.47890 38.50282 56.39279 1.000 38.58788 643 ASN A CA 1
ATOM 1643 C C . ASN A 1 187 ? 46.67742 37.78000 57.47032 1.000 43.82718 643 ASN A C 1
ATOM 1644 O O . ASN A 1 187 ? 46.92120 38.00406 58.66166 1.000 46.62002 643 ASN A O 1
ATOM 1649 N N . LEU A 1 188 ? 45.72875 36.92236 57.08414 1.000 37.67797 644 LEU A N 1
ATOM 1650 C CA . LEU A 1 188 ? 44.96685 36.15460 58.06443 1.000 36.03729 644 LEU A CA 1
ATOM 1651 C C . LEU A 1 188 ? 45.80609 35.08027 58.74105 1.000 41.75972 644 LEU A C 1
ATOM 1652 O O . LEU A 1 188 ? 45.46997 34.64939 59.85095 1.000 39.28065 644 LEU A O 1
ATOM 1657 N N . TYR A 1 189 ? 46.88974 34.64726 58.10339 1.000 33.53565 645 TYR A N 1
ATOM 1658 C CA . TYR A 1 189 ? 47.65986 33.49738 58.55528 1.000 33.20099 645 TYR A CA 1
ATOM 1659 C C . TYR A 1 189 ? 49.13953 33.78201 58.73734 1.000 32.44168 645 TYR A C 1
ATOM 1660 O O . TYR A 1 189 ? 49.80624 33.03257 59.46298 1.000 38.21214 645 TYR A O 1
ATOM 1669 N N . VAL A 1 190 ? 49.67438 34.83417 58.12363 1.000 38.99945 646 VAL A N 1
ATOM 1670 C CA . VAL A 1 190 ? 51.10532 35.11192 58.11162 1.000 37.30414 646 VAL A CA 1
ATOM 1671 C C . VAL A 1 190 ? 51.32808 36.46007 58.77544 1.000 45.03858 646 VAL A C 1
ATOM 1672 O O . VAL A 1 190 ? 50.73898 37.46728 58.36034 1.000 48.93036 646 VAL A O 1
ATOM 1676 N N . ASN A 1 191 ? 52.18389 36.47683 59.79724 1.000 47.84513 647 ASN A N 1
ATOM 1677 C CA . ASN A 1 191 ? 52.39957 37.66688 60.61603 1.000 56.52509 647 ASN A CA 1
ATOM 1678 C C . ASN A 1 191 ? 51.07010 38.20746 61.13320 1.000 57.75927 647 ASN A C 1
ATOM 1679 O O . ASN A 1 191 ? 50.83035 39.41624 61.16058 1.000 63.53863 647 ASN A O 1
ATOM 1684 N N . ASN A 1 192 ? 50.18894 37.29511 61.53258 1.000 57.77741 648 ASN A N 1
ATOM 1685 C CA . ASN A 1 192 ? 48.81754 37.64908 61.86032 1.000 51.83525 648 ASN A CA 1
ATOM 1686 C C . ASN A 1 192 ? 48.68401 38.07800 63.31394 1.000 50.15408 648 ASN A C 1
ATOM 1687 O O . ASN A 1 192 ? 49.31531 37.51120 64.20951 1.000 52.81103 648 ASN A O 1
ATOM 1692 N N . LYS A 1 193 ? 47.85187 39.08790 63.53189 1.000 51.13792 649 LYS A N 1
ATOM 1693 C CA . LYS A 1 193 ? 47.51070 39.59173 64.85678 1.000 64.61073 649 LYS A CA 1
ATOM 1694 C C . LYS A 1 193 ? 46.10891 39.07841 65.13736 1.000 63.30927 649 LYS A C 1
ATOM 1695 O O . LYS A 1 193 ? 45.12538 39.63829 64.64610 1.000 68.25977 649 LYS A O 1
ATOM 1701 N N . TRP A 1 194 ? 46.00584 38.02269 65.93073 1.000 52.92524 650 TRP A N 1
ATOM 1702 C CA . TRP A 1 194 ? 44.70702 37.45644 66.26610 1.000 43.94023 650 TRP A CA 1
ATOM 1703 C C . TRP A 1 194 ? 44.17807 38.19107 67.48979 1.000 45.72961 650 TRP A C 1
ATOM 1704 O O . TRP A 1 194 ? 44.66826 37.98482 68.60450 1.000 40.39196 650 TRP A O 1
ATOM 1715 N N . ASP A 1 195 ? 43.18926 39.06253 67.27489 1.000 48.60855 651 ASP A N 1
ATOM 1716 C CA . ASP A 1 195 ? 42.68897 39.90864 68.35452 1.000 56.16016 651 ASP A CA 1
ATOM 1717 C C . ASP A 1 195 ? 42.17351 39.08292 69.52560 1.000 49.11453 651 ASP A C 1
ATOM 1718 O O . ASP A 1 195 ? 42.34653 39.46844 70.68815 1.000 41.11281 651 ASP A O 1
ATOM 1723 N N . LYS A 1 196 ? 41.52492 37.95076 69.24223 1.000 44.00932 652 LYS A N 1
ATOM 1724 C CA . LYS A 1 196 ? 41.01159 37.11494 70.32370 1.000 41.07413 652 LYS A CA 1
ATOM 1725 C C . LYS A 1 196 ? 42.13806 36.59783 71.20814 1.000 39.60813 652 LYS A C 1
ATOM 1726 O O . LYS A 1 196 ? 41.99997 36.55027 72.43676 1.000 35.82698 652 LYS A O 1
ATOM 1732 N N . TRP A 1 197 ? 43.26048 36.20207 70.60290 1.000 34.35122 653 TRP A N 1
ATOM 1733 C CA . TRP A 1 197 ? 44.40373 35.75305 71.39153 1.000 37.38147 653 TRP A CA 1
ATOM 1734 C C . TRP A 1 197 ? 45.02911 36.90714 72.16349 1.000 36.24372 653 TRP A C 1
ATOM 1735 O O . TRP A 1 197 ? 45.41504 36.74385 73.32603 1.000 36.27651 653 TRP A O 1
ATOM 1746 N N . LEU A 1 198 ? 45.13808 38.08163 71.53626 1.000 37.56574 654 LEU A N 1
ATOM 1747 C CA . LEU A 1 198 ? 45.71916 39.23084 72.22473 1.000 42.27953 654 LEU A CA 1
ATOM 1748 C C . LEU A 1 198 ? 44.86966 39.65116 73.41809 1.000 43.33232 654 LEU A C 1
ATOM 1749 O O . LEU A 1 198 ? 45.40508 39.98273 74.48313 1.000 39.69637 654 LEU A O 1
ATOM 1754 N N . LYS A 1 199 ? 43.54298 39.64196 73.26128 1.000 38.01390 655 LYS A N 1
ATOM 1755 C CA . LYS A 1 199 ? 42.66375 39.95595 74.38413 1.000 40.83716 655 LYS A CA 1
ATOM 1756 C C . LYS A 1 199 ? 42.71669 38.86337 75.44440 1.000 40.31459 655 LYS A C 1
ATOM 1757 O O . LYS A 1 199 ? 42.65964 39.15147 76.64685 1.000 44.89862 655 LYS A O 1
ATOM 1763 N N . TRP A 1 200 ? 42.82403 37.60374 75.01529 1.000 34.96411 656 TRP A N 1
ATOM 1764 C CA . TRP A 1 200 ? 42.94613 36.49324 75.95571 1.000 36.88410 656 TRP A CA 1
ATOM 1765 C C . TRP A 1 200 ? 44.21342 36.61783 76.79527 1.000 37.59584 656 TRP A C 1
ATOM 1766 O O . TRP A 1 200 ? 44.18475 36.39642 78.01209 1.000 38.51499 656 TRP A O 1
ATOM 1777 N N . LYS A 1 201 ? 45.33424 36.97661 76.16222 1.000 36.39425 657 LYS A N 1
ATOM 1778 C CA . LYS A 1 201 ? 46.58976 37.14472 76.88901 1.000 39.12017 657 LYS A CA 1
ATOM 1779 C C . LYS A 1 201 ? 46.47461 38.23719 77.94252 1.000 41.12591 657 LYS A C 1
ATOM 1780 O O . LYS A 1 201 ? 46.87804 38.04774 79.09603 1.000 37.30178 657 LYS A O 1
ATOM 1786 N N . LYS A 1 202 ? 45.94755 39.40206 77.55493 1.000 39.42172 658 LYS A N 1
ATOM 1787 C CA . LYS A 1 202 ? 45.83653 40.50935 78.49980 1.000 45.63003 658 LYS A CA 1
ATOM 1788 C C . LYS A 1 202 ? 44.90337 40.16172 79.65297 1.000 45.89583 658 LYS A C 1
ATOM 1789 O O . LYS A 1 202 ? 45.18074 40.49982 80.81078 1.000 38.44341 658 LYS A O 1
ATOM 1795 N N . ASP A 1 203 ? 43.79224 39.48347 79.35691 1.000 37.54764 659 ASP A N 1
ATOM 1796 C CA . ASP A 1 203 ? 42.85228 39.10775 80.40873 1.000 43.14183 659 ASP A CA 1
ATOM 1797 C C . ASP A 1 203 ? 43.46309 38.09126 81.36371 1.000 36.53119 659 ASP A C 1
ATOM 1798 O O . ASP A 1 203 ? 43.30132 38.20691 82.58424 1.000 35.88826 659 ASP A O 1
ATOM 1803 N N . LYS A 1 204 ? 44.17355 37.09301 80.83261 1.000 34.01041 660 LYS A N 1
ATOM 1804 C CA . LYS A 1 204 ? 44.77458 36.08206 81.69963 1.000 34.91591 660 LYS A CA 1
ATOM 1805 C C . LYS A 1 204 ? 45.89441 36.66775 82.55001 1.000 36.95768 660 LYS A C 1
ATOM 1806 O O . LYS A 1 204 ? 46.03399 36.30852 83.72518 1.000 35.38390 660 LYS A O 1
ATOM 1812 N N . ARG A 1 205 ? 46.70664 37.56092 81.97527 1.000 33.37624 661 ARG A N 1
ATOM 1813 C CA . ARG A 1 205 ? 47.75663 38.21655 82.75210 1.000 37.34323 661 ARG A CA 1
ATOM 1814 C C . ARG A 1 205 ? 47.16908 38.94049 83.95591 1.000 37.20730 661 ARG A C 1
ATOM 1815 O O . ARG A 1 205 ? 47.67798 38.82260 85.07640 1.000 36.99465 661 ARG A O 1
ATOM 1823 N N . ALA A 1 206 ? 46.08758 39.69375 83.74060 1.000 34.47580 662 ALA A N 1
ATOM 1824 C CA . ALA A 1 206 ? 45.46569 40.43519 84.83305 1.000 41.05680 662 ALA A CA 1
ATOM 1825 C C . ALA A 1 206 ? 44.88087 39.49335 85.87915 1.000 41.05271 662 ALA A C 1
ATOM 1826 O O . ALA A 1 206 ? 45.08137 39.68708 87.08501 1.000 36.66423 662 ALA A O 1
ATOM 1828 N N . LEU A 1 207 ? 44.15416 38.46616 85.43405 1.000 35.12353 663 LEU A N 1
ATOM 1829 C CA . LEU A 1 207 ? 43.55218 37.51619 86.36487 1.000 38.03259 663 LEU A CA 1
ATOM 1830 C C . LEU A 1 207 ? 44.61929 36.75682 87.14332 1.000 37.48231 663 LEU A C 1
ATOM 1831 O O . LEU A 1 207 ? 44.54914 36.64778 88.37293 1.000 38.50018 663 LEU A O 1
ATOM 1836 N N . TYR A 1 208 ? 45.62395 36.22883 86.44322 1.000 33.12247 664 TYR A N 1
ATOM 1837 C CA . TYR A 1 208 ? 46.60896 35.38414 87.11164 1.000 34.96852 664 TYR A CA 1
ATOM 1838 C C . TYR A 1 208 ? 47.56804 36.19015 87.97808 1.000 39.71105 664 TYR A C 1
ATOM 1839 O O . TYR A 1 208 ? 48.12834 35.64933 88.93704 1.000 37.51354 664 TYR A O 1
ATOM 1848 N N . SER A 1 209 ? 47.77195 37.47187 87.66357 1.000 34.99530 665 SER A N 1
ATOM 1849 C CA A SER A 1 209 ? 48.53441 38.33021 88.56431 0.380 40.03551 665 SER A CA 1
ATOM 1850 C CA B SER A 1 209 ? 48.53440 38.33022 88.56439 0.620 40.13002 665 SER A CA 1
ATOM 1851 C C . SER A 1 209 ? 47.85485 38.42932 89.92123 1.000 41.82597 665 SER A C 1
ATOM 1852 O O . SER A 1 209 ? 48.51828 38.38107 90.96513 1.000 39.86161 665 SER A O 1
ATOM 1857 N N . GLN A 1 210 ? 46.52704 38.57088 89.92821 1.000 36.60011 666 GLN A N 1
ATOM 1858 C CA . GLN A 1 210 ? 45.79032 38.58908 91.18499 1.000 38.42842 666 GLN A CA 1
ATOM 1859 C C . GLN A 1 210 ? 45.78752 37.21474 91.84041 1.000 35.43970 666 GLN A C 1
ATOM 1860 O O . GLN A 1 210 ? 45.77986 37.11759 93.07244 1.000 43.97882 666 GLN A O 1
ATOM 1866 N N . LYS A 1 211 ? 45.81078 36.14580 91.03793 1.000 37.41811 667 LYS A N 1
ATOM 1867 C CA . LYS A 1 211 ? 45.92414 34.80382 91.60064 1.000 39.53241 667 LYS A CA 1
ATOM 1868 C C . LYS A 1 211 ? 47.27925 34.60550 92.27105 1.000 36.11227 667 LYS A C 1
ATOM 1869 O O . LYS A 1 211 ? 47.36991 33.96927 93.32988 1.000 41.22956 667 LYS A O 1
ATOM 1875 N N . PHE A 1 212 ? 48.34329 35.14984 91.67189 1.000 34.19726 668 PHE A N 1
ATOM 1876 C CA . PHE A 1 212 ? 49.66459 35.09270 92.29375 1.000 32.39874 668 PHE A CA 1
ATOM 1877 C C . PHE A 1 212 ? 49.65912 35.79108 93.64670 1.000 35.75713 668 PHE A C 1
ATOM 1878 O O . PHE A 1 212 ? 50.16719 35.25530 94.63788 1.000 39.60870 668 PHE A O 1
ATOM 1886 N N . LEU A 1 213 ? 49.10112 37.00489 93.69815 1.000 34.58740 669 LEU A N 1
ATOM 1887 C CA . LEU A 1 213 ? 49.06551 37.76243 94.94548 1.000 37.83958 669 LEU A CA 1
ATOM 1888 C C . LEU A 1 213 ? 48.28884 37.01561 96.02164 1.000 43.97186 669 LEU A C 1
ATOM 1889 O O . LEU A 1 213 ? 48.68978 37.00079 97.19278 1.000 43.34736 669 LEU A O 1
ATOM 1894 N N . THR A 1 214 ? 47.17025 36.39240 95.64244 1.000 42.07794 670 THR A N 1
ATOM 1895 C CA . THR A 1 214 ? 46.39428 35.60787 96.59877 1.000 47.43339 670 THR A CA 1
ATOM 1896 C C . THR A 1 214 ? 47.20878 34.43344 97.12448 1.000 45.62968 670 THR A C 1
ATOM 1897 O O . THR A 1 214 ? 47.19591 34.14489 98.32899 1.000 46.68850 670 THR A O 1
ATOM 1901 N N . PHE A 1 215 ? 47.93205 33.75051 96.23137 1.000 43.21746 671 PHE A N 1
ATOM 1902 C CA . PHE A 1 215 ? 48.76603 32.62701 96.64583 1.000 40.09936 671 PHE A CA 1
ATOM 1903 C C . PHE A 1 215 ? 49.90567 33.08868 97.54554 1.000 39.97566 671 PHE A C 1
ATOM 1904 O O . PHE A 1 215 ? 50.21258 32.43798 98.55079 1.000 43.81644 671 PHE A O 1
ATOM 1912 N N . ILE A 1 216 ? 50.54199 34.21298 97.20203 1.000 37.52839 672 ILE A N 1
ATOM 1913 C CA . ILE A 1 216 ? 51.63759 34.73970 98.01613 1.000 35.82139 672 ILE A CA 1
ATOM 1914 C C . ILE A 1 216 ? 51.16571 35.03579 99.43549 1.000 41.80097 672 ILE A C 1
ATOM 1915 O O . ILE A 1 216 ? 51.87562 34.76255 100.41113 1.000 46.90275 672 ILE A O 1
ATOM 1920 N N . ASN A 1 217 ? 49.95603 35.58455 99.57459 1.000 42.94143 673 ASN A N 1
ATOM 1921 C CA . ASN A 1 217 ? 49.42225 35.87556 100.90113 1.000 46.32382 673 ASN A CA 1
ATOM 1922 C C . ASN A 1 217 ? 49.24085 34.60122 101.71708 1.000 51.30130 673 ASN A C 1
ATOM 1923 O O . ASN A 1 217 ? 49.47690 34.59387 102.93119 1.000 51.17838 673 ASN A O 1
ATOM 1928 N N . LYS A 1 218 ? 48.83150 33.50817 101.06768 1.000 48.01777 674 LYS A N 1
ATOM 1929 C CA . LYS A 1 218 ? 48.69587 32.24472 101.78655 1.000 49.33022 674 LYS A CA 1
ATOM 1930 C C . LYS A 1 218 ? 50.05778 31.65898 102.13582 1.000 45.90552 674 LYS A C 1
ATOM 1931 O O . LYS A 1 218 ? 50.25810 31.16197 103.25066 1.000 51.03379 674 LYS A O 1
ATOM 1937 N N . TRP A 1 219 ? 50.99828 31.70064 101.18855 1.000 40.76059 675 TRP A N 1
ATOM 1938 C CA . TRP A 1 219 ? 52.37470 31.29149 101.45298 1.000 39.69276 675 TRP A CA 1
ATOM 1939 C C . TRP A 1 219 ? 52.93608 32.00832 102.67573 1.000 45.09700 675 TRP A C 1
ATOM 1940 O O . TRP A 1 219 ? 53.61497 31.39910 103.51140 1.000 45.88939 675 TRP A O 1
ATOM 1951 N N . ILE A 1 220 ? 52.64621 33.30412 102.80353 1.000 43.69285 676 ILE A N 1
ATOM 1952 C CA . ILE A 1 220 ? 53.14606 34.08111 103.93244 1.000 45.29095 676 ILE A CA 1
ATOM 1953 C C . ILE A 1 220 ? 52.41853 33.69606 105.21311 1.000 51.37116 676 ILE A C 1
ATOM 1954 O O . ILE A 1 220 ? 53.04030 33.51799 106.26966 1.000 51.43996 676 ILE A O 1
ATOM 1959 N N . SER A 1 221 ? 51.09170 33.55706 105.14240 1.000 49.18247 677 SER A N 1
ATOM 1960 C CA . SER A 1 221 ? 50.32264 33.26755 106.34677 1.000 59.66640 677 SER A CA 1
ATOM 1961 C C . SER A 1 221 ? 50.65954 31.89486 106.91046 1.000 57.99486 677 SER A C 1
ATOM 1962 O O . SER A 1 221 ? 50.55886 31.68258 108.12485 1.000 59.46565 677 SER A O 1
ATOM 1965 N N . ASP A 1 222 ? 51.06270 30.96151 106.05285 1.000 53.03383 678 ASP A N 1
ATOM 1966 C CA . ASP A 1 222 ? 51.49226 29.63661 106.47578 1.000 57.38228 678 ASP A CA 1
ATOM 1967 C C . ASP A 1 222 ? 52.98338 29.55343 106.77269 1.000 52.46136 678 ASP A C 1
ATOM 1968 O O . ASP A 1 222 ? 53.46407 28.47191 107.12787 1.000 52.69070 678 ASP A O 1
ATOM 1973 N N . LYS A 1 223 ? 53.71702 30.66040 106.65097 1.000 50.71168 679 LYS A N 1
ATOM 1974 C CA . LYS A 1 223 ? 55.16582 30.67879 106.86550 1.000 47.43222 679 LYS A CA 1
ATOM 1975 C C . LYS A 1 223 ? 55.84391 29.53675 106.11058 1.000 44.94452 679 LYS A C 1
ATOM 1976 O O . LYS A 1 223 ? 56.64452 28.77567 106.65834 1.000 47.12856 679 LYS A O 1
ATOM 1982 N N . GLN A 1 224 ? 55.50270 29.42671 104.82447 1.000 42.27641 680 GLN A N 1
ATOM 1983 C CA . GLN A 1 224 ? 55.87701 28.26247 104.03046 1.000 39.88474 680 GLN A CA 1
ATOM 1984 C C . GLN A 1 224 ? 57.38508 28.09988 103.89169 1.000 38.00492 680 GLN A C 1
ATOM 1985 O O . GLN A 1 224 ? 57.85182 26.99544 103.58869 1.000 40.15664 680 GLN A O 1
ATOM 1991 N N . TRP A 1 225 ? 58.15899 29.16523 104.11062 1.000 37.19062 681 TRP A N 1
ATOM 1992 C CA . TRP A 1 225 ? 59.61050 29.04751 104.02441 1.000 39.11661 681 TRP A CA 1
ATOM 1993 C C . TRP A 1 225 ? 60.17867 28.10839 105.07979 1.000 37.10870 681 TRP A C 1
ATOM 1994 O O . TRP A 1 225 ? 61.27859 27.57550 104.88953 1.000 39.98646 681 TRP A O 1
ATOM 2005 N N . THR A 1 226 ? 59.46667 27.90233 106.19277 1.000 44.25003 682 THR A N 1
ATOM 2006 C CA . THR A 1 226 ? 59.93102 26.93050 107.17645 1.000 44.71960 682 THR A CA 1
ATOM 2007 C C . THR A 1 226 ? 59.91441 25.51697 106.61068 1.000 47.22589 682 THR A C 1
ATOM 2008 O O . THR A 1 226 ? 60.73351 24.68230 107.01278 1.000 43.96746 682 THR A O 1
ATOM 2012 N N . VAL A 1 227 ? 58.99576 25.23409 105.68296 1.000 43.53861 683 VAL A N 1
ATOM 2013 C CA . VAL A 1 227 ? 58.99416 23.94496 104.99925 1.000 41.98543 683 VAL A CA 1
ATOM 2014 C C . VAL A 1 227 ? 60.17618 23.84928 104.04261 1.000 38.71935 683 VAL A C 1
ATOM 2015 O O . VAL A 1 227 ? 60.82690 22.80199 103.94175 1.000 41.84061 683 VAL A O 1
ATOM 2019 N N . TRP A 1 228 ? 60.47140 24.93924 103.32718 1.000 36.55981 684 TRP A N 1
ATOM 2020 C CA . TRP A 1 228 ? 61.64684 24.97861 102.46159 1.000 35.03195 684 TRP A CA 1
ATOM 2021 C C . TRP A 1 228 ? 62.91477 24.66570 103.24568 1.000 39.96769 684 TRP A C 1
ATOM 2022 O O . TRP A 1 228 ? 63.76535 23.88930 102.79566 1.000 35.27678 684 TRP A O 1
ATOM 2033 N N . ILE A 1 229 ? 63.05973 25.27218 104.42674 1.000 36.92320 685 ILE A N 1
ATOM 2034 C CA . ILE A 1 229 ? 64.26040 25.05610 105.22727 1.000 38.10602 685 ILE A CA 1
ATOM 2035 C C . ILE A 1 229 ? 64.36670 23.59529 105.64610 1.000 37.74358 685 ILE A C 1
ATOM 2036 O O . ILE A 1 229 ? 65.43878 22.98316 105.56164 1.000 38.25795 685 ILE A O 1
ATOM 2041 N N . GLU A 1 230 ? 63.25174 23.00851 106.08446 1.000 39.44968 686 GLU A N 1
ATOM 2042 C CA . GLU A 1 230 ? 63.26939 21.61592 106.51570 1.000 43.18303 686 GLU A CA 1
ATOM 2043 C C . GLU A 1 230 ? 63.49774 20.67109 105.34146 1.000 44.37599 686 GLU A C 1
ATOM 2044 O O . GLU A 1 230 ? 64.17165 19.64336 105.49089 1.000 43.90504 686 GLU A O 1
ATOM 2050 N N . ASP A 1 231 ? 62.95303 21.00879 104.16631 1.000 39.29154 687 ASP A N 1
ATOM 2051 C CA . ASP A 1 231 ? 63.23557 20.24000 102.95646 1.000 41.91697 687 ASP A CA 1
ATOM 2052 C C . ASP A 1 231 ? 64.72702 20.20205 102.65285 1.000 43.36897 687 ASP A C 1
ATOM 2053 O O . ASP A 1 231 ? 65.23817 19.18457 102.16974 1.000 42.51096 687 ASP A O 1
ATOM 2058 N N . GLN A 1 232 ? 65.43550 21.29347 102.93053 1.000 37.92682 688 GLN A N 1
ATOM 2059 C CA . GLN A 1 232 ? 66.85409 21.42371 102.62891 1.000 38.82412 688 GLN A CA 1
ATOM 2060 C C . GLN A 1 232 ? 67.75714 20.86166 103.72159 1.000 43.73663 688 GLN A C 1
ATOM 2061 O O . GLN A 1 232 ? 68.98282 20.96807 103.60692 1.000 41.41419 688 GLN A O 1
ATOM 2067 N N . GLY A 1 233 ? 67.19008 20.26549 104.77058 1.000 42.11238 689 GLY A N 1
ATOM 2068 C CA . GLY A 1 233 ? 67.96737 19.67966 105.84494 1.000 46.01789 689 GLY A CA 1
ATOM 2069 C C . GLY A 1 233 ? 67.91375 20.42379 107.16178 1.000 45.54521 689 GLY A C 1
ATOM 2070 O O . GLY A 1 233 ? 68.50938 19.95424 108.14007 1.000 46.68473 689 GLY A O 1
ATOM 2071 N N . GLY A 1 234 ? 67.21958 21.55753 107.22946 1.000 43.74997 690 GLY A N 1
ATOM 2072 C CA . GLY A 1 234 ? 67.20716 22.33766 108.44849 1.000 49.38250 690 GLY A CA 1
ATOM 2073 C C . GLY A 1 234 ? 66.32026 21.73935 109.52470 1.000 55.11602 690 GLY A C 1
ATOM 2074 O O . GLY A 1 234 ? 65.43859 20.91594 109.27387 1.000 51.62702 690 GLY A O 1
ATOM 2075 N N . SER A 1 235 ? 66.57140 22.16675 110.75731 1.000 54.01871 691 SER A N 1
ATOM 2076 C CA . SER A 1 235 ? 65.74641 21.76203 111.88793 1.000 62.02624 691 SER A CA 1
ATOM 2077 C C . SER A 1 235 ? 64.78539 22.87870 112.28103 1.000 70.41441 691 SER A C 1
ATOM 2078 O O . SER A 1 235 ? 63.63150 22.89760 111.85344 1.000 75.28119 691 SER A O 1
#

Radius of gyration: 31.09 Å; Cα contacts (8 Å, |Δi|>4): 100; chains: 1; bounding box: 37×24×98 Å

Organism: Plasmodium vivax (NCBI:txid5855)

Secondary structure (DSSP, 8-state):
---HHHHHHHHHHHHHHHHHHHHHHHHHHHHHHHHHHHHHHHHHHHHHHHHHHHTT---TT---HHHHHHHTTTTT--HHHHHHHIIIIIHHHHHHHHHHHHHHHHHHHHHHHHHHHHHHHHHHHHHHHTSHHHHHHHHHHHH-STTTBSSTT--SBPHHHHHHHHHHHHHHHHHHHHHHHHHTTTSS---HHHHHHHHHHHHHHHHHHHHHHHHHHHTTTHHHHHHHTT--

B-factor: mean 46.59, std 13.67, range [26.59, 106.86]

Foldseek 3Di:
DDDLVVVLVVLVVLVVVVVVVVVVVVVVLVVVVVVVVVVVVVVVVVVVVVVLVVVLAAAPPDDDPLLVVVVVCVVPDDLVRVLVSCVPVVLVVVLVVLVVVLVVVVVVQLVVLLVSLVVSLVVSVCVVCVDPVNVVVCVQQVPDLPQFAPDPVSDHGDPVNVSVVVSVVVSVVVSVVVCVVCNCCRHPHDDVVSVVVSVVCSVVVSVVSVVSSVVCSVVVSVVNHQVSNPHD

Sequence (232 aa):
DKSDEWKKNEWNNWLIKTEEDWKLFNTAVENKKNRWLEKRDKELEVWLMNMQNRWLHYRENEENEYKAEAMKNSATWDDSQWEQWIKTEGKKGMEADLKKWLNDKETFLDGWISKEWVQWKNERMLQWLSVDWKHKEDETFEHYKSSKFTNVLHIKKKKKWTKWKERTNKEKEEWNNWVKGKENLYVNNKWDKWLKWKKDKRALYSSQKFLTFINKWISDKQWTVWIEDQGGS

InterPro domains:
  IPR022089 Tryptophan/threonine-rich plasmodium antigen, C-terminal [PF12319] (469-684)

Nearest PDB structures (foldseek):
  8arl-assembly1_A  TM=1.004E+00  e=2.584E-32  Plasmodium vivax

Solvent-accessible surface area: 14951 Å² total; per-residue (Å²): 190,101,55,21,115,87,35,90,77,61,8,65,82,28,32,100,98,0,51,88,32,30,118,122,28,31,76,45,8,62,91,114,10,53,125,22,9,100,100,34,49,148,54,0,88,62,37,15,109,72,1,44,91,127,19,57,57,16,123,116,136,48,157,49,154,62,4,47,78,0,25,163,44,34,104,108,57,81,64,71,80,3,53,112,14,0,104,66,49,0,43,115,2,0,26,28,61,0,109,129,25,5,62,96,42,63,97,116,13,68,30,56,9,23,157,55,0,73,115,28,33,74,112,16,58,118,81,18,91,66,46,110,33,7,96,138,11,18,73,56,33,109,120,132,111,84,15,57,24,43,76,138,127,78,133,99,97,70,121,134,24,39,80,12,65,98,12,10,64,105,8,121,109,50,23,84,103,32,18,141,61,32,48,107,77,4,47,143,55,158,24,83,105,6,50,122,27,44,140,96,35,87,72,87,5,27,109,73,0,83,79,16,1,90,126,2,21,83,70,98,21,9,57,44,0,43,98,34,64,62,32,147